Protein AF-A0ABD4AIF6-F1 (afdb_monomer_lite)

Secondary structure (DSSP, 8-state):
-HHHHSPPTT-HHHHHHHHHHSS--TT-HHHHHHHHHHHHHHTTSS--SS--HHHHHHHHHTS-BSTTHHHHHHHTT-TTTHHHHHHHHTT--BTGGGHHHHHHHHHTT-HHHHHHHHHHHTTHHHHTSPPPPS-------PPPS---HHHHS-GGGGGGTTSHHHHHTTTT-S-BTTB--SBTTTB-SHHHHHHHHTT---

pLDDT: mean 96.63, std 5.36, range [55.16, 98.88]

Sequence (202 aa):
MELLTNPPAGEEQTLLDLITHRVPAGVDEAARVKAGFLAAVAKGETACPLISRERATELLGTMLGGYNIQPLIELLSDEAVAAVAANALKKTLLMFDQFHDVKELADKGNVHAKAVLQSWADAEWFTSRPEVPQSLTITVFKVTGETNTDDLSPAPDATTRPDIPMHALAMLKNARPGITPEEDGKRGPVKFIESLKERVTW

InterPro domains:
  IPR015928 Aconitase/3-isopropylmalate dehydratase, swivel [G3DSA:3.20.19.10] (132-201)
  IPR015929 Aconitase B, swivel [PF06434] (138-198)
  IPR015933 Aconitase B, HEAT-like domain [PF11791] (2-126)
  IPR036288 Aconitase B, HEAT-like domain superfamily [G3DSA:1.25.40.310] (1-131)
  IPR036288 Aconitase B, HEAT-like domain superfamily [SSF74778] (2-130)

Foldseek 3Di:
DVCQQPPDPPCLVVVVCCLQPVAAAAPDPSNLVSLVVLLCQLVVVDDGPNAHNQRSLLSLLVRLDHSSLVSLLVCCPPPVHVQSSLVSLLQRDHCPPVLVSLVVVVVVPRPSSVSSVVSVVVVVNPVVDDDDDPDDDAQDPDDPDDDDVCLQQNPVLPVCVVVPVLRRQSRNLADDVPFDAPHRNGGGPVVVVVVSVVVDDD

Organism: NCBI:txid1334628

Radius of gyration: 22.71 Å; chains: 1; bounding box: 48×48×56 Å

Structure (mmCIF, N/CA/C/O backbone):
data_AF-A0ABD4AIF6-F1
#
_entry.id   AF-A0ABD4AIF6-F1
#
loop_
_atom_site.group_PDB
_atom_site.id
_atom_site.type_symbol
_atom_site.label_atom_id
_atom_site.label_alt_id
_atom_site.label_comp_id
_atom_site.label_asym_id
_atom_site.label_entity_id
_atom_site.label_seq_id
_atom_site.pdbx_PDB_ins_code
_atom_site.Cartn_x
_atom_site.Cartn_y
_atom_site.Cartn_z
_atom_site.occupancy
_atom_site.B_iso_or_equiv
_atom_site.auth_seq_id
_atom_site.auth_comp_id
_atom_site.auth_asym_id
_atom_site.auth_atom_id
_atom_site.pdbx_PDB_model_num
ATOM 1 N N . MET A 1 1 ? 2.581 17.339 6.054 1.00 92.69 1 MET A N 1
ATOM 2 C CA . MET A 1 1 ? 1.302 17.382 6.798 1.00 92.69 1 MET A CA 1
ATOM 3 C C . MET A 1 1 ? 0.689 18.769 6.780 1.00 92.69 1 MET A C 1
ATOM 5 O O . MET A 1 1 ? -0.482 18.864 6.462 1.00 92.69 1 MET A O 1
ATOM 9 N N . GLU A 1 2 ? 1.467 19.832 6.996 1.00 94.25 2 GLU A N 1
ATOM 10 C CA . GLU A 1 2 ? 0.982 21.225 6.924 1.00 94.25 2 GLU A CA 1
ATOM 11 C C . GLU A 1 2 ? 0.202 21.552 5.636 1.00 94.25 2 GLU A C 1
ATOM 13 O O . GLU A 1 2 ? -0.883 22.124 5.699 1.00 94.25 2 GLU A O 1
ATOM 18 N N . LEU A 1 3 ? 0.686 21.096 4.474 1.00 96.88 3 LEU A N 1
ATOM 19 C CA . LEU A 1 3 ? -0.021 21.268 3.197 1.00 96.88 3 LEU A CA 1
ATOM 20 C C . LEU A 1 3 ? -1.366 20.523 3.136 1.00 96.88 3 LEU A C 1
ATOM 22 O O . LEU A 1 3 ? -2.270 20.968 2.451 1.00 96.88 3 LEU A O 1
ATOM 26 N N . LEU A 1 4 ? -1.539 19.414 3.862 1.00 95.50 4 LEU A N 1
ATOM 27 C CA . LEU A 1 4 ? -2.833 18.719 3.935 1.00 95.50 4 LEU A CA 1
ATOM 28 C C . LEU A 1 4 ? -3.820 19.449 4.854 1.00 95.50 4 LEU A C 1
ATOM 30 O O . LEU A 1 4 ? -5.027 19.313 4.680 1.00 95.50 4 LEU A O 1
ATOM 34 N N . THR A 1 5 ? -3.325 20.205 5.837 1.00 93.38 5 THR A N 1
ATOM 35 C CA . THR A 1 5 ? -4.158 21.009 6.746 1.00 93.38 5 THR A CA 1
ATOM 36 C C . THR A 1 5 ? -4.496 22.388 6.183 1.00 93.38 5 THR A C 1
ATOM 38 O O . THR A 1 5 ? -5.529 22.944 6.537 1.00 93.38 5 THR A O 1
ATOM 41 N N . ASN A 1 6 ? -3.657 22.923 5.294 1.00 95.50 6 ASN A N 1
ATOM 42 C CA . ASN A 1 6 ? -3.867 24.194 4.607 1.00 95.50 6 ASN A CA 1
ATOM 43 C C . ASN A 1 6 ? -3.447 24.069 3.128 1.00 95.50 6 ASN A C 1
ATOM 45 O O . ASN A 1 6 ? -2.342 24.491 2.768 1.00 95.50 6 ASN A O 1
ATOM 49 N N . PRO A 1 7 ? -4.272 23.420 2.289 1.00 95.62 7 PRO A N 1
ATOM 50 C CA . PRO A 1 7 ? -3.896 23.107 0.918 1.00 95.62 7 PRO A CA 1
ATOM 51 C C . PRO A 1 7 ? -3.845 24.360 0.038 1.00 95.62 7 PRO A C 1
ATOM 53 O O . PRO A 1 7 ? -4.781 25.164 0.059 1.00 95.62 7 PRO A O 1
ATOM 56 N N . PRO A 1 8 ? -2.779 24.536 -0.764 1.00 97.12 8 PRO A N 1
ATOM 57 C CA . PRO A 1 8 ? -2.786 25.503 -1.851 1.00 97.12 8 PRO A CA 1
ATOM 58 C C . PRO A 1 8 ? -3.905 25.177 -2.846 1.00 97.12 8 PRO A C 1
ATOM 60 O O . PRO A 1 8 ? -4.147 24.009 -3.150 1.00 97.12 8 PRO A O 1
ATOM 63 N N . ALA A 1 9 ? -4.563 26.211 -3.371 1.00 97.00 9 ALA A N 1
ATOM 64 C CA . ALA A 1 9 ? -5.657 26.036 -4.320 1.00 97.00 9 ALA A CA 1
ATOM 65 C C . ALA A 1 9 ? -5.179 25.314 -5.591 1.00 97.00 9 ALA A C 1
ATOM 67 O O . ALA A 1 9 ? -4.211 25.744 -6.220 1.00 97.00 9 ALA A O 1
ATOM 68 N N . GLY A 1 10 ? -5.884 24.252 -5.979 1.00 97.44 10 GLY A N 1
ATOM 69 C CA . GLY A 1 10 ? -5.582 23.449 -7.167 1.00 97.44 10 GLY A CA 1
ATOM 70 C C . GLY A 1 10 ? -4.592 22.304 -6.935 1.00 97.44 10 GLY A C 1
ATOM 71 O O . GLY A 1 10 ? -4.379 21.510 -7.850 1.00 97.44 10 GLY A O 1
ATOM 72 N N . GLU A 1 11 ? -4.009 22.182 -5.738 1.00 97.88 11 GLU A N 1
ATOM 73 C CA . GLU A 1 11 ? -3.063 21.110 -5.388 1.00 97.88 11 GLU A CA 1
ATOM 74 C C . GLU A 1 11 ? -3.706 19.972 -4.582 1.00 97.88 11 GLU A C 1
ATOM 76 O O . GLU A 1 11 ? -3.039 19.006 -4.211 1.00 97.88 11 GLU A O 1
ATOM 81 N N . GLU A 1 12 ? -5.007 20.047 -4.297 1.00 97.88 12 GLU A N 1
ATOM 82 C CA . GLU A 1 12 ? -5.703 19.128 -3.394 1.00 97.88 12 GLU A CA 1
ATOM 83 C C . GLU A 1 12 ? -5.559 17.671 -3.850 1.00 97.88 12 GLU A C 1
ATOM 85 O O . GLU A 1 12 ? -5.213 16.788 -3.060 1.00 97.88 12 GLU A O 1
ATOM 90 N N . GLN A 1 13 ? -5.761 17.422 -5.146 1.00 97.81 13 GLN A N 1
ATOM 91 C CA . GLN A 1 13 ? -5.665 16.081 -5.715 1.00 97.81 13 GLN A CA 1
ATOM 92 C C . GLN A 1 13 ? -4.222 15.563 -5.736 1.00 97.81 13 GLN A C 1
ATOM 94 O O . GLN A 1 13 ? -3.994 14.386 -5.453 1.00 97.81 13 GLN A O 1
ATOM 99 N N . THR A 1 14 ? -3.249 16.433 -6.024 1.00 98.19 14 THR A N 1
ATOM 100 C CA . THR A 1 14 ? -1.820 16.098 -5.973 1.00 98.19 14 THR A CA 1
ATOM 101 C C . THR A 1 14 ? -1.434 15.657 -4.565 1.00 98.19 14 THR A C 1
ATOM 103 O O . THR A 1 14 ? -0.824 14.606 -4.378 1.00 98.19 14 THR A O 1
ATOM 106 N N . LEU A 1 15 ? -1.833 16.421 -3.546 1.00 98.25 15 LEU A N 1
ATOM 107 C CA . LEU A 1 15 ? -1.534 16.112 -2.149 1.00 98.25 15 LEU A CA 1
ATOM 108 C C . LEU A 1 15 ? -2.158 14.782 -1.706 1.00 98.25 15 LEU A C 1
ATOM 110 O O . LEU A 1 15 ? -1.509 14.009 -0.993 1.00 98.25 15 LEU A O 1
ATOM 114 N N . LEU A 1 16 ? -3.385 14.494 -2.154 1.00 98.12 16 LEU A N 1
ATOM 115 C CA . LEU A 1 16 ? -4.054 13.215 -1.913 1.00 98.12 16 LEU A CA 1
ATOM 116 C C . LEU A 1 16 ? -3.340 12.041 -2.601 1.00 98.12 16 LEU A C 1
ATOM 118 O O . LEU A 1 16 ? -3.208 10.980 -1.986 1.00 98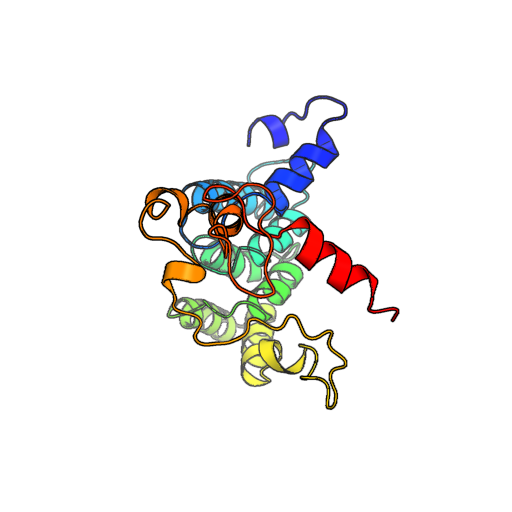.12 16 LEU A O 1
ATOM 122 N N . ASP A 1 17 ? -2.838 12.211 -3.827 1.00 98.12 17 ASP A N 1
ATOM 123 C CA . ASP A 1 17 ? -2.039 11.182 -4.510 1.00 98.12 17 ASP A CA 1
ATOM 124 C C . ASP A 1 17 ? -0.737 10.899 -3.750 1.00 98.12 17 ASP A C 1
ATOM 126 O O . ASP A 1 17 ? -0.431 9.745 -3.439 1.00 98.12 17 ASP A O 1
ATOM 130 N N . LEU A 1 18 ? -0.016 11.953 -3.352 1.00 98.44 18 LEU A N 1
ATOM 131 C CA . LEU A 1 18 ? 1.250 11.837 -2.629 1.00 98.44 18 LEU A CA 1
ATOM 132 C C . LEU A 1 18 ? 1.087 11.065 -1.313 1.00 98.44 18 LEU A C 1
ATOM 134 O O . LEU A 1 18 ? 1.800 10.087 -1.074 1.00 98.44 18 LEU A O 1
ATOM 138 N N . ILE A 1 19 ? 0.130 11.462 -0.466 1.00 98.06 19 ILE A N 1
ATOM 139 C CA . ILE A 1 19 ? -0.088 10.793 0.825 1.00 98.06 19 ILE A CA 1
ATOM 140 C C . ILE A 1 19 ? -0.586 9.357 0.640 1.00 98.06 19 ILE A C 1
ATOM 142 O O . ILE A 1 19 ? -0.251 8.489 1.448 1.00 98.06 19 ILE A O 1
ATOM 146 N N . THR A 1 20 ? -1.352 9.076 -0.418 1.00 98.00 20 THR A N 1
ATOM 147 C CA . THR A 1 20 ? -1.920 7.744 -0.662 1.00 98.00 20 THR A CA 1
ATOM 148 C C . THR A 1 20 ? -0.877 6.785 -1.238 1.00 98.00 20 THR A C 1
ATOM 150 O O . THR A 1 20 ? -0.747 5.669 -0.735 1.00 98.00 20 THR A O 1
ATOM 153 N N . HIS A 1 21 ? -0.101 7.219 -2.237 1.00 97.81 21 HIS A N 1
ATOM 154 C CA . HIS A 1 21 ? 0.669 6.334 -3.120 1.00 97.81 21 HIS A CA 1
ATOM 155 C C . HIS A 1 21 ? 2.190 6.546 -3.106 1.00 97.81 21 HIS A C 1
ATOM 157 O O . HIS A 1 21 ? 2.910 5.742 -3.701 1.00 97.81 21 HIS A O 1
ATOM 163 N N . ARG A 1 22 ? 2.702 7.610 -2.471 1.00 97.44 22 ARG A N 1
ATOM 164 C CA . ARG A 1 22 ? 4.134 7.980 -2.517 1.00 97.44 22 ARG A CA 1
ATOM 165 C C . ARG A 1 22 ? 4.844 7.938 -1.168 1.00 97.44 22 ARG A C 1
ATOM 167 O O . ARG A 1 22 ? 5.954 8.443 -1.048 1.00 97.44 22 ARG A O 1
ATOM 174 N N . VAL A 1 23 ? 4.234 7.311 -0.166 1.00 97.56 23 VAL A N 1
ATOM 175 C CA . VAL A 1 23 ? 4.863 7.069 1.139 1.00 97.56 23 VAL A CA 1
ATOM 176 C C . VAL A 1 23 ? 5.112 5.569 1.293 1.00 97.56 23 VAL A C 1
ATOM 178 O O . VAL A 1 23 ? 4.163 4.802 1.095 1.00 97.56 23 VAL A O 1
ATOM 181 N N . PRO A 1 24 ? 6.337 5.138 1.650 1.00 95.88 24 PRO A N 1
ATOM 182 C CA . PRO A 1 24 ? 6.608 3.747 1.984 1.00 95.88 24 PRO A CA 1
ATOM 183 C C . PRO A 1 24 ? 5.659 3.221 3.069 1.00 95.88 24 PRO A C 1
ATOM 185 O O . PRO A 1 24 ? 5.134 3.966 3.897 1.00 95.88 24 PRO A O 1
ATOM 188 N N . ALA A 1 25 ? 5.425 1.916 3.054 1.00 92.50 25 ALA A N 1
ATOM 189 C CA . ALA A 1 25 ? 4.655 1.218 4.076 1.00 92.50 25 ALA A CA 1
ATOM 190 C C . ALA A 1 25 ? 5.574 0.699 5.198 1.00 92.50 25 ALA A C 1
ATOM 192 O O . ALA A 1 25 ? 6.799 0.796 5.106 1.00 92.50 25 ALA A O 1
ATOM 193 N N . GLY A 1 26 ? 5.001 0.095 6.241 1.00 94.25 26 GLY A N 1
ATOM 194 C CA . GLY A 1 26 ? 5.798 -0.542 7.287 1.00 94.25 26 GLY A CA 1
ATOM 195 C C . GLY A 1 26 ? 6.333 0.436 8.335 1.00 94.25 26 GLY A C 1
ATOM 196 O O . GLY A 1 26 ? 5.631 1.330 8.811 1.00 94.25 26 GLY A O 1
ATOM 197 N N . VAL A 1 27 ? 7.599 0.235 8.707 1.00 95.94 27 VAL A N 1
ATOM 198 C CA . VAL A 1 27 ? 8.283 0.954 9.798 1.00 95.94 27 VAL A CA 1
ATOM 199 C C . VAL A 1 27 ? 9.269 2.024 9.316 1.00 95.94 27 VAL A C 1
ATOM 201 O O . VAL A 1 27 ? 10.113 2.478 10.086 1.00 95.94 27 VAL A O 1
ATOM 204 N N . ASP A 1 28 ? 9.144 2.447 8.058 1.00 97.12 28 ASP A N 1
ATOM 205 C CA . ASP A 1 28 ? 9.886 3.578 7.501 1.00 97.12 28 ASP A CA 1
ATOM 206 C C . ASP A 1 28 ? 9.600 4.890 8.264 1.00 97.12 28 ASP A C 1
ATOM 208 O O . ASP A 1 28 ? 8.522 5.087 8.838 1.00 97.12 28 ASP A O 1
ATOM 212 N N . GLU A 1 29 ? 10.555 5.819 8.269 1.00 97.25 29 GLU A N 1
ATOM 213 C CA . GLU A 1 29 ? 10.409 7.092 8.981 1.00 97.25 29 GLU A CA 1
ATOM 214 C C . GLU A 1 29 ? 9.258 7.946 8.430 1.00 97.25 29 GLU A C 1
ATOM 216 O O . GLU A 1 29 ? 8.510 8.546 9.210 1.00 97.25 29 GLU A O 1
ATOM 221 N N . ALA A 1 30 ? 9.054 7.963 7.109 1.00 98.00 30 ALA A N 1
ATOM 222 C CA . ALA A 1 30 ? 7.934 8.669 6.496 1.00 98.00 30 ALA A CA 1
ATOM 223 C C . ALA A 1 30 ? 6.603 7.969 6.807 1.00 98.00 30 ALA A C 1
ATOM 225 O O . ALA A 1 30 ? 5.597 8.640 7.064 1.00 98.00 30 ALA A O 1
ATOM 226 N N . ALA A 1 31 ? 6.602 6.631 6.873 1.00 98.12 31 ALA A N 1
ATOM 227 C CA . ALA A 1 31 ? 5.444 5.856 7.313 1.00 98.12 31 ALA A CA 1
ATOM 228 C C . ALA A 1 31 ? 5.049 6.207 8.756 1.00 98.12 31 ALA A C 1
ATOM 230 O O . ALA A 1 31 ? 3.865 6.383 9.034 1.00 98.12 31 ALA A O 1
ATOM 231 N N . ARG A 1 32 ? 6.015 6.401 9.664 1.00 98.25 32 ARG A N 1
ATOM 232 C CA . ARG A 1 32 ? 5.750 6.836 11.048 1.00 98.25 32 ARG A CA 1
ATOM 233 C C . ARG A 1 32 ? 5.000 8.166 11.097 1.00 98.25 32 ARG A C 1
ATOM 235 O O . ARG A 1 32 ? 4.003 8.288 11.807 1.00 98.25 32 ARG A O 1
ATOM 242 N N . VAL A 1 33 ? 5.461 9.155 10.327 1.00 98.38 33 VAL A N 1
ATOM 243 C CA . VAL A 1 33 ? 4.836 10.487 10.263 1.00 98.38 33 VAL A CA 1
ATOM 244 C C . VAL A 1 33 ? 3.437 10.405 9.644 1.00 98.38 33 VAL A C 1
ATOM 246 O O . VAL A 1 33 ? 2.499 11.005 10.169 1.00 98.38 33 VAL A O 1
ATOM 249 N N . LYS A 1 34 ? 3.271 9.626 8.565 1.00 98.50 34 LYS A N 1
ATOM 250 C CA . LYS A 1 34 ? 1.966 9.370 7.937 1.00 98.50 34 LYS A CA 1
ATOM 251 C C . LYS A 1 34 ? 0.991 8.694 8.901 1.00 98.50 34 LYS A C 1
ATOM 253 O O . LYS A 1 34 ? -0.128 9.178 9.041 1.00 98.50 34 LYS A O 1
ATOM 258 N N . ALA A 1 35 ? 1.404 7.626 9.583 1.00 98.56 35 ALA A N 1
ATOM 259 C CA . ALA A 1 35 ? 0.555 6.894 10.519 1.00 98.56 35 ALA A CA 1
ATOM 260 C C . ALA A 1 35 ? 0.097 7.787 11.676 1.00 98.56 35 ALA A C 1
ATOM 262 O O . ALA A 1 35 ? -1.090 7.808 11.983 1.00 98.56 35 ALA A O 1
ATOM 263 N N . GLY A 1 36 ? 1.006 8.572 12.266 1.00 98.38 36 GLY A N 1
ATOM 264 C CA . GLY A 1 36 ? 0.664 9.501 13.344 1.00 98.38 36 GLY A CA 1
ATOM 265 C C . GLY A 1 36 ? -0.358 10.557 12.915 1.00 98.38 36 GLY A C 1
ATOM 266 O O . GLY A 1 36 ? -1.356 10.761 13.600 1.00 98.38 36 GLY A O 1
ATOM 267 N N . PHE A 1 37 ? -0.154 11.182 11.750 1.00 98.56 37 PHE A N 1
ATOM 268 C CA . PHE A 1 37 ? -1.101 12.162 11.212 1.00 98.56 37 PHE A CA 1
ATOM 269 C C . PHE A 1 37 ? -2.472 11.541 10.913 1.00 98.56 37 PHE A C 1
ATOM 271 O O . PHE A 1 37 ? -3.493 12.073 11.342 1.00 98.56 37 PHE A O 1
ATOM 278 N N . LEU A 1 38 ? -2.508 10.401 10.215 1.00 98.75 38 LEU A N 1
ATOM 279 C CA . LEU A 1 38 ? -3.766 9.729 9.884 1.00 98.75 38 LEU A CA 1
ATOM 280 C C . LEU A 1 38 ? -4.492 9.224 11.135 1.00 98.75 38 LEU A C 1
ATOM 282 O O . LEU A 1 38 ? -5.713 9.305 11.183 1.00 98.75 38 LEU A O 1
ATOM 286 N N . ALA A 1 39 ? -3.773 8.759 12.158 1.00 98.69 39 ALA A N 1
ATOM 287 C CA . ALA A 1 39 ? -4.367 8.368 13.433 1.00 98.69 39 ALA A CA 1
ATOM 288 C C . ALA A 1 39 ? -5.036 9.559 14.133 1.00 98.69 39 ALA A C 1
ATOM 290 O O . ALA A 1 39 ? -6.190 9.443 14.540 1.00 98.69 39 ALA A O 1
ATOM 291 N N . ALA A 1 40 ? -4.359 10.709 14.211 1.00 98.62 40 ALA A N 1
ATOM 292 C CA . ALA A 1 40 ? -4.925 11.920 14.807 1.00 98.62 40 ALA A CA 1
ATOM 293 C C . ALA A 1 40 ? -6.182 12.395 14.055 1.00 98.62 40 ALA A C 1
ATOM 295 O O . ALA A 1 40 ? -7.181 12.760 14.676 1.00 98.62 40 ALA A O 1
ATOM 296 N N . VAL A 1 41 ? -6.175 12.328 12.716 1.00 98.62 41 VAL A N 1
ATOM 297 C CA . VAL A 1 41 ? -7.363 12.634 11.903 1.00 98.62 41 VAL A CA 1
ATOM 298 C C . VAL A 1 41 ? -8.472 11.609 12.144 1.00 98.62 41 VAL A C 1
ATOM 300 O O . VAL A 1 41 ? -9.602 11.996 12.422 1.00 98.62 41 VAL A O 1
ATOM 303 N N . ALA A 1 42 ? -8.172 10.310 12.110 1.00 98.69 42 ALA A N 1
ATOM 304 C CA . ALA A 1 42 ? -9.153 9.240 12.297 1.00 98.69 42 ALA A CA 1
ATOM 305 C C . ALA A 1 42 ? -9.827 9.268 13.680 1.00 98.69 42 ALA A C 1
ATOM 307 O O . ALA A 1 42 ? -11.023 8.987 13.775 1.00 98.69 42 ALA A O 1
ATOM 308 N N . LYS A 1 43 ? -9.089 9.662 14.727 1.00 98.50 43 LYS A N 1
ATOM 309 C CA . LYS A 1 43 ? -9.588 9.868 16.100 1.00 98.50 43 LYS A CA 1
ATOM 310 C C . LYS A 1 43 ? -10.324 11.200 16.298 1.00 98.50 43 LYS A C 1
ATOM 312 O O . LYS A 1 43 ? -10.945 11.413 17.334 1.00 98.50 43 LYS A O 1
ATOM 317 N N . GLY A 1 44 ? -10.278 12.100 15.313 1.00 97.50 44 GLY A N 1
ATOM 318 C CA . GLY A 1 44 ? -10.874 13.435 15.401 1.00 97.50 44 GLY A CA 1
ATOM 319 C C . GLY A 1 44 ? -10.091 14.421 16.277 1.00 97.50 44 GLY A C 1
ATOM 320 O O . GLY A 1 44 ? -10.616 15.475 16.619 1.00 97.50 44 GLY A O 1
ATOM 321 N N . GLU A 1 45 ? -8.843 14.104 16.622 1.00 97.75 45 GLU A N 1
ATOM 322 C CA . GLU A 1 45 ? -7.934 14.975 17.382 1.00 97.75 45 GLU A CA 1
ATOM 323 C C . GLU A 1 45 ? -7.386 16.119 16.514 1.00 97.75 45 GLU A C 1
ATOM 325 O O . GLU A 1 45 ? -6.957 17.155 17.018 1.00 97.75 45 GLU A O 1
ATOM 330 N N . THR A 1 46 ? -7.372 15.939 15.192 1.00 95.88 46 THR A N 1
ATOM 331 C CA . THR A 1 46 ? -6.931 16.944 14.220 1.00 95.88 46 THR A CA 1
ATOM 332 C C . THR A 1 46 ? -7.871 16.958 13.022 1.00 95.88 46 THR A C 1
ATOM 334 O O . THR A 1 46 ? -8.162 15.918 12.439 1.00 95.88 46 THR A O 1
ATOM 337 N N . ALA A 1 47 ? -8.332 18.142 12.624 1.00 95.50 47 ALA A N 1
ATOM 338 C CA . ALA A 1 47 ? -9.136 18.300 11.419 1.00 95.50 47 ALA A CA 1
ATOM 339 C C . ALA A 1 47 ? -8.240 18.395 10.173 1.00 95.50 47 ALA A C 1
ATOM 341 O O . ALA A 1 47 ? -7.209 19.068 10.187 1.00 95.50 47 ALA A O 1
ATOM 342 N N . CYS A 1 48 ? -8.656 17.760 9.078 1.00 97.06 48 CYS A N 1
ATOM 343 C CA . CYS A 1 48 ? -8.033 17.906 7.766 1.00 97.06 48 CYS A CA 1
ATOM 344 C C . CYS A 1 48 ? -9.126 18.230 6.736 1.00 97.06 48 CYS A C 1
ATOM 346 O O . CYS A 1 48 ? -10.078 17.459 6.620 1.00 97.06 48 CYS A O 1
ATOM 348 N N . PRO A 1 49 ? -9.017 19.334 5.972 1.00 97.31 49 PRO A N 1
ATOM 349 C CA . PRO A 1 49 ? -10.026 19.700 4.978 1.00 97.31 49 PRO A CA 1
ATOM 350 C C . PRO A 1 49 ? -10.125 18.700 3.815 1.00 97.31 49 PRO A C 1
ATOM 352 O O . PRO A 1 49 ? -11.149 18.661 3.142 1.00 97.31 49 PRO A O 1
ATOM 355 N N . LEU A 1 50 ? -9.081 17.897 3.574 1.00 97.69 50 LEU A N 1
ATOM 356 C CA . LEU A 1 50 ? -9.012 16.961 2.445 1.00 97.69 50 LEU A CA 1
ATOM 357 C C . LEU A 1 50 ? -9.290 15.499 2.819 1.00 97.69 50 LEU A C 1
ATOM 359 O O . LEU A 1 50 ? -9.546 14.683 1.936 1.00 97.69 50 LEU A O 1
ATOM 363 N N . ILE A 1 51 ? -9.193 15.138 4.101 1.00 98.31 51 ILE A N 1
ATOM 364 C CA . ILE A 1 51 ? -9.245 13.744 4.556 1.00 98.31 51 ILE A CA 1
ATOM 365 C C . ILE A 1 51 ? -10.221 13.648 5.728 1.00 98.31 51 ILE A C 1
ATOM 367 O O . ILE A 1 51 ? -9.962 14.186 6.803 1.00 98.31 51 ILE A O 1
ATOM 371 N N . SER A 1 52 ? -11.331 12.936 5.521 1.00 98.50 52 SER A N 1
ATOM 372 C CA . SER A 1 52 ? -12.285 12.625 6.588 1.00 98.50 52 SER A CA 1
ATOM 373 C C . SER A 1 52 ? -11.725 11.584 7.564 1.00 98.50 52 SER A C 1
ATOM 375 O O . SER A 1 52 ? -10.718 10.924 7.290 1.00 98.50 52 SER A O 1
ATOM 377 N N . ARG A 1 53 ? -12.408 11.385 8.696 1.00 98.62 53 ARG A N 1
ATOM 378 C CA . ARG A 1 53 ? -12.035 10.363 9.685 1.00 98.62 53 ARG A CA 1
ATOM 379 C C . ARG A 1 53 ? -12.060 8.955 9.083 1.00 98.62 53 ARG A C 1
ATOM 381 O O . ARG A 1 53 ? -11.140 8.163 9.291 1.00 98.62 53 ARG A O 1
ATOM 388 N N . GLU A 1 54 ? -13.084 8.666 8.288 1.00 98.69 54 GLU A N 1
ATOM 389 C CA . GLU A 1 54 ? -13.265 7.404 7.572 1.00 98.69 54 GLU A CA 1
ATOM 390 C C . GLU A 1 54 ? -12.127 7.208 6.573 1.00 98.69 54 GLU A C 1
ATOM 392 O O . GLU A 1 54 ? -11.449 6.182 6.605 1.00 98.69 54 GLU A O 1
ATOM 397 N N . ARG A 1 55 ? -11.834 8.226 5.751 1.00 98.56 55 ARG A N 1
ATOM 398 C CA . ARG A 1 55 ? -10.757 8.141 4.761 1.00 98.56 55 ARG A CA 1
ATOM 399 C C . ARG A 1 55 ? -9.384 7.981 5.412 1.00 98.56 55 ARG A C 1
ATOM 401 O O . ARG A 1 55 ? -8.552 7.235 4.901 1.00 98.56 55 ARG A O 1
ATOM 408 N N . ALA A 1 56 ? -9.134 8.637 6.543 1.00 98.75 56 ALA A N 1
ATOM 409 C CA . ALA A 1 56 ? -7.899 8.446 7.297 1.00 98.75 56 ALA A CA 1
ATOM 410 C C . ALA A 1 56 ? -7.767 7.006 7.818 1.00 98.75 56 ALA A C 1
ATOM 412 O O . ALA A 1 56 ? -6.693 6.409 7.721 1.00 98.75 56 ALA A O 1
ATOM 413 N N . THR A 1 57 ? -8.872 6.426 8.293 1.00 98.88 57 THR A N 1
ATOM 414 C CA . THR A 1 57 ? -8.938 5.028 8.742 1.00 98.88 57 THR A CA 1
ATOM 415 C C . THR A 1 57 ? -8.684 4.052 7.588 1.00 98.88 57 THR A C 1
ATOM 417 O O . THR A 1 57 ? -7.901 3.114 7.735 1.00 98.88 57 THR A O 1
ATOM 420 N N . GLU A 1 58 ? -9.260 4.296 6.407 1.00 98.62 58 GLU A N 1
ATOM 421 C CA . GLU A 1 58 ? -8.971 3.510 5.198 1.00 98.62 58 GLU A CA 1
ATOM 422 C C . GLU A 1 58 ? -7.488 3.568 4.818 1.00 98.62 58 GLU A C 1
ATOM 424 O O . GLU A 1 58 ? -6.882 2.538 4.525 1.00 98.62 58 GLU A O 1
ATOM 429 N N . LEU A 1 59 ? -6.891 4.765 4.844 1.00 98.62 59 LEU A N 1
ATOM 430 C CA . LEU A 1 59 ? -5.485 4.970 4.496 1.00 98.62 59 LEU A CA 1
ATOM 431 C C . LEU A 1 59 ? -4.531 4.311 5.497 1.00 98.62 59 LEU A C 1
ATOM 433 O O . LEU A 1 59 ? -3.498 3.791 5.080 1.00 98.62 59 LEU A O 1
ATOM 437 N N . LEU A 1 60 ? -4.870 4.271 6.792 1.00 98.75 60 LEU A N 1
ATOM 438 C CA . LEU A 1 60 ? -4.138 3.453 7.767 1.00 98.75 60 LEU A CA 1
ATOM 439 C C . LEU A 1 60 ? -4.165 1.972 7.363 1.00 98.75 60 LEU A C 1
ATOM 441 O O . LEU A 1 60 ? -3.148 1.286 7.466 1.00 98.75 60 LEU A O 1
ATOM 445 N N . GLY A 1 61 ? -5.289 1.487 6.833 1.00 98.12 61 GLY A N 1
ATOM 446 C CA . GLY A 1 61 ? -5.438 0.120 6.333 1.00 98.12 61 GLY A CA 1
ATOM 447 C C . GLY A 1 61 ? -4.540 -0.244 5.146 1.00 98.12 61 GLY A C 1
ATOM 448 O O . GLY A 1 61 ? -4.279 -1.423 4.925 1.00 98.12 61 GLY A O 1
ATOM 449 N N . THR A 1 62 ? -4.009 0.731 4.399 1.00 97.88 62 THR A N 1
ATOM 450 C CA . THR A 1 62 ? -3.134 0.464 3.241 1.00 97.88 62 THR A CA 1
ATOM 451 C C . THR A 1 62 ? -1.644 0.460 3.584 1.00 97.88 62 THR A C 1
ATOM 453 O O . THR A 1 62 ? -0.815 0.276 2.697 1.00 97.88 62 THR A O 1
ATOM 456 N N . MET A 1 63 ? -1.269 0.684 4.847 1.00 98.06 63 MET A N 1
ATOM 457 C CA . MET A 1 63 ? 0.136 0.828 5.264 1.00 98.06 63 MET A CA 1
ATOM 458 C C . MET A 1 63 ? 0.842 -0.507 5.557 1.00 98.06 63 MET A C 1
ATOM 460 O O . MET A 1 63 ? 1.954 -0.501 6.080 1.00 98.06 63 MET A O 1
ATOM 464 N N . LEU A 1 64 ? 0.221 -1.632 5.176 1.00 94.38 64 LEU A N 1
ATOM 465 C CA . LEU A 1 64 ? 0.672 -3.031 5.297 1.00 94.38 64 LEU A CA 1
ATOM 466 C C . LEU A 1 64 ? 0.854 -3.564 6.731 1.00 94.38 64 LEU A C 1
ATOM 468 O O . LEU A 1 64 ? 0.462 -4.696 7.002 1.00 94.38 64 LEU A O 1
ATOM 472 N N . GLY A 1 65 ? 1.434 -2.776 7.635 1.00 95.25 65 GLY A N 1
ATOM 473 C CA . GLY A 1 65 ? 1.711 -3.126 9.027 1.00 95.25 65 GLY A CA 1
ATOM 474 C C . GLY A 1 65 ? 2.711 -2.167 9.676 1.00 95.25 65 GLY A C 1
ATOM 475 O O . GLY A 1 65 ? 3.251 -1.286 9.013 1.00 95.25 65 GLY A O 1
ATOM 476 N N . GLY A 1 66 ? 2.979 -2.337 10.973 1.00 97.25 66 GLY A N 1
ATOM 477 C CA . GLY A 1 66 ? 3.845 -1.436 11.742 1.00 97.25 66 GLY A CA 1
ATOM 478 C C . GLY A 1 66 ? 3.059 -0.322 12.438 1.00 97.25 66 GLY A C 1
ATOM 479 O O . GLY A 1 66 ? 2.150 -0.596 13.219 1.00 97.25 66 GLY A O 1
ATOM 480 N N . TYR A 1 67 ? 3.406 0.944 12.181 1.00 98.19 67 TYR A N 1
ATOM 481 C CA . TYR A 1 67 ? 2.875 2.091 12.939 1.00 98.19 67 TYR A CA 1
ATOM 482 C C . TYR A 1 67 ? 1.357 2.311 12.804 1.00 98.19 67 TYR A C 1
ATOM 484 O O . TYR A 1 67 ? 0.771 3.039 13.600 1.00 98.19 67 TYR A O 1
ATOM 492 N N . ASN A 1 68 ? 0.711 1.702 11.809 1.00 98.19 68 ASN A N 1
ATOM 493 C CA . ASN A 1 68 ? -0.730 1.800 11.570 1.00 98.19 68 ASN A CA 1
ATOM 494 C C . ASN A 1 68 ? -1.572 0.816 12.403 1.00 98.19 68 ASN A C 1
ATOM 496 O O . ASN A 1 68 ? -2.776 1.028 12.525 1.00 98.19 68 ASN A O 1
ATOM 500 N N . ILE A 1 69 ? -0.971 -0.244 12.961 1.00 98.44 69 ILE A N 1
ATOM 501 C CA . ILE A 1 69 ? -1.710 -1.342 13.608 1.00 98.44 69 ILE A CA 1
ATOM 502 C C . ILE A 1 69 ? -2.416 -0.872 14.875 1.00 98.44 69 ILE A C 1
ATOM 504 O O . ILE A 1 69 ? -3.635 -0.982 14.972 1.00 98.44 69 ILE A O 1
ATOM 508 N N . GLN A 1 70 ? -1.665 -0.304 15.818 1.00 98.38 70 GLN A N 1
ATOM 509 C CA . GLN A 1 70 ? -2.221 0.123 17.100 1.00 98.38 70 GLN A CA 1
ATOM 510 C C . GLN A 1 70 ? -3.352 1.159 16.935 1.00 98.38 70 GLN A C 1
ATOM 512 O O . GLN A 1 70 ? -4.421 0.947 17.509 1.00 98.38 70 GLN A O 1
ATOM 517 N N . PRO A 1 71 ? -3.210 2.204 16.088 1.00 98.50 71 PRO A N 1
ATOM 518 C CA . PRO A 1 71 ? -4.328 3.084 15.765 1.00 98.50 71 PRO A CA 1
ATOM 519 C C . PRO A 1 71 ? -5.565 2.343 15.249 1.00 98.50 71 PRO A C 1
ATOM 521 O O . PRO A 1 71 ? -6.663 2.606 15.720 1.00 98.50 71 PRO A O 1
ATOM 524 N N . LEU A 1 72 ? -5.419 1.396 14.316 1.00 98.81 72 LEU A N 1
ATOM 525 C CA . LEU A 1 72 ? -6.562 0.643 13.787 1.00 98.81 72 LEU A CA 1
ATOM 526 C C . LEU A 1 72 ? -7.273 -0.187 14.866 1.00 98.81 72 LEU A C 1
ATOM 528 O O . LEU A 1 72 ? -8.498 -0.268 14.851 1.00 98.81 72 LEU A O 1
ATOM 532 N N . ILE A 1 73 ? -6.530 -0.780 15.804 1.00 98.75 73 ILE A N 1
ATOM 533 C CA . ILE A 1 73 ? -7.108 -1.553 16.914 1.00 98.75 73 ILE A CA 1
ATOM 534 C C . ILE A 1 73 ? -7.896 -0.639 17.852 1.00 98.75 73 ILE A C 1
ATOM 536 O O . ILE A 1 73 ? -9.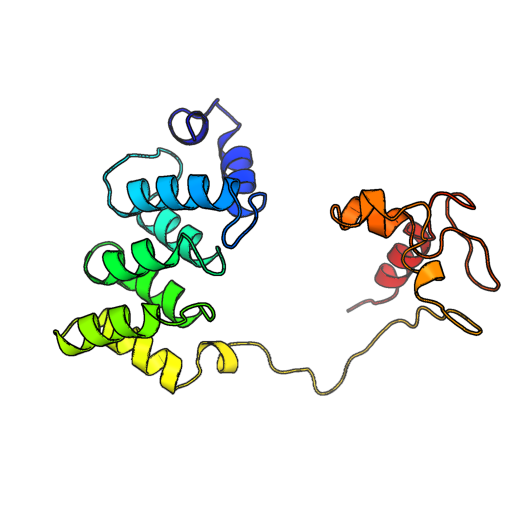021 -0.964 18.225 1.00 98.75 73 ILE A O 1
ATOM 540 N N . GLU A 1 74 ? -7.349 0.527 18.195 1.00 98.50 74 GLU A N 1
ATOM 541 C CA . GLU A 1 74 ? -8.032 1.517 19.037 1.00 98.50 74 GLU A CA 1
ATOM 542 C C . GLU A 1 74 ? -9.344 1.995 18.399 1.00 98.50 74 GLU A C 1
ATOM 544 O O . GLU A 1 74 ? -10.374 2.091 19.072 1.00 98.50 74 GLU A O 1
ATOM 549 N N . LEU A 1 75 ? -9.334 2.212 17.081 1.00 98.81 75 LEU A N 1
ATOM 550 C CA . LEU A 1 75 ? -10.503 2.654 16.321 1.00 98.81 75 LEU A CA 1
ATOM 551 C C . LEU A 1 75 ? -11.632 1.613 16.260 1.00 98.81 75 LEU A C 1
ATOM 553 O O . LEU A 1 75 ? -12.758 1.985 15.947 1.00 98.81 75 LEU A O 1
ATOM 557 N N . LEU A 1 76 ? -11.403 0.341 16.621 1.00 98.81 76 LEU A N 1
ATOM 558 C CA . LEU A 1 76 ? -12.475 -0.666 16.726 1.00 98.81 76 LEU A CA 1
ATOM 559 C C . LEU A 1 76 ? -13.533 -0.324 17.786 1.00 98.81 76 LEU A C 1
ATOM 561 O O . LEU A 1 76 ? -14.601 -0.937 17.792 1.00 98.81 76 LEU A O 1
ATOM 565 N N . SER A 1 77 ? -13.241 0.607 18.698 1.00 98.19 77 SER A N 1
ATOM 566 C CA . SER A 1 77 ? -14.180 1.068 19.732 1.00 98.19 77 SER A CA 1
ATOM 567 C C . SER A 1 77 ? -14.786 2.446 19.439 1.00 98.19 77 SER A C 1
ATOM 569 O O . SER A 1 77 ? -15.532 2.959 20.267 1.00 98.19 77 SER A O 1
ATOM 571 N N . ASP A 1 78 ? -14.483 3.045 18.285 1.00 98.38 78 ASP A N 1
ATOM 572 C CA . ASP A 1 78 ? -15.045 4.329 17.860 1.00 98.38 78 ASP A CA 1
ATOM 573 C C . ASP A 1 78 ? -16.208 4.101 16.885 1.00 98.38 78 ASP A C 1
ATOM 575 O O . ASP A 1 78 ? -15.994 3.685 15.749 1.00 98.38 78 ASP A O 1
ATOM 579 N N . GLU A 1 79 ? -17.445 4.372 17.308 1.00 97.44 79 GLU A N 1
ATOM 580 C CA . GLU A 1 79 ? -18.655 4.069 16.524 1.00 97.44 79 GLU A CA 1
ATOM 581 C C . GLU A 1 79 ? -18.646 4.659 15.105 1.00 97.44 79 GLU A C 1
ATOM 583 O O . GLU A 1 79 ? -19.206 4.049 14.192 1.00 97.44 79 GLU A O 1
ATOM 588 N N . ALA A 1 80 ? -17.992 5.806 14.889 1.00 97.56 80 ALA A N 1
ATOM 589 C CA . ALA A 1 80 ? -17.974 6.461 13.584 1.00 97.56 80 ALA A CA 1
ATOM 590 C C . ALA A 1 80 ? -17.106 5.711 12.561 1.00 97.56 80 ALA A C 1
ATOM 592 O O . ALA A 1 80 ? -17.395 5.738 11.365 1.00 97.56 80 ALA A O 1
ATOM 593 N N . VAL A 1 81 ? -16.043 5.034 13.011 1.00 98.69 81 VAL A N 1
ATOM 594 C CA . VAL A 1 81 ? -15.024 4.445 12.120 1.00 98.69 81 VAL A CA 1
ATOM 595 C C . VAL A 1 81 ? -14.687 2.982 12.417 1.00 98.69 81 VAL A C 1
ATOM 597 O O . VAL A 1 81 ? -13.935 2.370 11.657 1.00 98.69 81 VAL A O 1
ATOM 600 N N . ALA A 1 82 ? -15.278 2.365 13.441 1.00 98.69 82 ALA A N 1
ATOM 601 C CA . ALA A 1 82 ? -14.979 0.992 13.851 1.00 98.69 82 ALA A CA 1
ATOM 602 C C . ALA A 1 82 ? -15.225 -0.038 12.744 1.00 98.69 82 ALA A C 1
ATOM 604 O O . ALA A 1 82 ? -14.436 -0.967 12.571 1.00 98.69 82 ALA A O 1
ATOM 605 N N . ALA A 1 83 ? -16.275 0.143 11.937 1.00 98.75 83 ALA A N 1
ATOM 606 C CA . ALA A 1 83 ? -16.529 -0.717 10.782 1.00 98.75 83 ALA A CA 1
ATOM 607 C C . ALA A 1 83 ? -15.422 -0.602 9.716 1.00 98.75 83 ALA A C 1
ATOM 609 O O . ALA A 1 83 ? -15.008 -1.609 9.138 1.00 98.75 83 ALA A O 1
ATOM 610 N N . VAL A 1 84 ? -14.908 0.610 9.482 1.00 98.81 84 VAL A N 1
ATOM 611 C CA . VAL A 1 84 ? -13.811 0.868 8.537 1.00 98.81 84 VAL A CA 1
ATOM 612 C C . VAL A 1 84 ? -12.510 0.258 9.060 1.00 98.81 84 VAL A C 1
ATOM 614 O O . VAL A 1 84 ? -11.826 -0.456 8.325 1.00 98.81 84 VAL A O 1
ATOM 617 N N . ALA A 1 85 ? -12.210 0.458 10.345 1.00 98.88 85 ALA A N 1
ATOM 618 C CA . ALA A 1 85 ? -11.039 -0.113 11.004 1.00 98.88 85 ALA A CA 1
ATOM 619 C C . ALA A 1 85 ? -11.065 -1.649 10.989 1.00 98.88 85 ALA A C 1
ATOM 621 O O . ALA A 1 85 ? -10.064 -2.286 10.657 1.00 98.88 85 ALA A O 1
ATOM 622 N N . ALA A 1 86 ? -12.227 -2.254 11.253 1.00 98.81 86 ALA A N 1
ATOM 623 C CA . ALA A 1 86 ? -12.409 -3.696 11.151 1.00 98.81 86 ALA A CA 1
ATOM 624 C C . ALA A 1 86 ? -12.139 -4.199 9.729 1.00 98.81 86 ALA A C 1
ATOM 626 O O . ALA A 1 86 ? -11.366 -5.135 9.549 1.00 98.81 86 ALA A O 1
ATOM 627 N N . ASN A 1 87 ? -12.715 -3.559 8.707 1.00 98.62 87 ASN A N 1
ATOM 628 C CA . ASN A 1 87 ? -12.494 -3.942 7.310 1.00 98.62 87 ASN A CA 1
ATOM 629 C C . ASN A 1 87 ? -11.021 -3.847 6.888 1.00 98.62 87 ASN A C 1
ATOM 631 O O . ASN A 1 87 ? -10.567 -4.669 6.090 1.00 98.62 87 ASN A O 1
ATOM 635 N N . ALA A 1 88 ? -10.279 -2.879 7.431 1.00 98.44 88 ALA A N 1
ATOM 636 C CA . ALA A 1 88 ? -8.836 -2.795 7.253 1.00 98.44 88 ALA A CA 1
ATOM 637 C C . ALA A 1 88 ? -8.118 -3.977 7.928 1.00 98.44 88 ALA A C 1
ATOM 639 O O . ALA A 1 88 ? -7.422 -4.734 7.254 1.00 98.44 88 ALA A O 1
ATOM 640 N N . LEU A 1 89 ? -8.339 -4.190 9.231 1.00 98.75 89 LEU A N 1
ATOM 641 C CA . LEU A 1 89 ? -7.666 -5.238 10.012 1.00 98.75 89 LEU A CA 1
ATOM 642 C C . LEU A 1 89 ? -7.928 -6.654 9.486 1.00 98.75 89 LEU A C 1
ATOM 644 O O . LEU A 1 89 ? -7.014 -7.474 9.474 1.00 98.75 89 LEU A O 1
ATOM 648 N N . LYS A 1 90 ? -9.126 -6.932 8.961 1.00 98.56 90 LYS A N 1
ATOM 649 C CA . LYS A 1 90 ? -9.459 -8.211 8.307 1.00 98.56 90 LYS A CA 1
ATOM 650 C C . LYS A 1 90 ? -8.491 -8.600 7.184 1.00 98.56 90 LYS A C 1
ATOM 652 O O . LYS A 1 90 ? -8.279 -9.783 6.941 1.00 98.56 90 LYS A O 1
ATOM 657 N N . LYS A 1 91 ? -7.895 -7.614 6.505 1.00 97.06 91 LYS A N 1
ATOM 658 C CA . LYS A 1 91 ? -6.956 -7.808 5.386 1.00 97.06 91 LYS A CA 1
ATOM 659 C C . LYS A 1 91 ? -5.489 -7.626 5.787 1.00 97.06 91 LYS A C 1
ATOM 661 O O . LYS A 1 91 ? -4.602 -7.831 4.959 1.00 97.06 91 LYS A O 1
ATOM 666 N N . THR A 1 92 ? -5.225 -7.241 7.032 1.00 97.69 92 THR A N 1
ATOM 667 C CA . THR A 1 92 ? -3.877 -6.994 7.540 1.00 97.69 92 THR A CA 1
ATOM 668 C C . THR A 1 92 ? -3.238 -8.295 8.007 1.00 97.69 92 THR A C 1
ATOM 670 O O . THR A 1 92 ? -3.725 -8.937 8.930 1.00 97.69 92 THR A O 1
ATOM 673 N N . LEU A 1 93 ? -2.120 -8.675 7.383 1.00 97.19 93 LEU A N 1
ATOM 674 C CA . LEU A 1 93 ? -1.405 -9.918 7.707 1.00 97.19 93 LEU A CA 1
ATOM 675 C C . LEU A 1 93 ? -0.335 -9.727 8.784 1.00 97.19 93 LEU A C 1
ATOM 677 O O . LEU A 1 93 ? -0.061 -10.632 9.566 1.00 97.19 93 LEU A O 1
ATOM 681 N N . LEU A 1 94 ? 0.279 -8.544 8.829 1.00 97.50 94 LEU A N 1
ATOM 682 C CA . LEU A 1 94 ? 1.412 -8.230 9.701 1.00 97.50 94 LEU A CA 1
ATOM 683 C C . LEU A 1 94 ? 0.945 -7.852 11.120 1.00 97.50 94 LEU A C 1
ATOM 685 O O . LEU A 1 94 ? 1.332 -6.809 11.642 1.00 97.50 94 LEU A O 1
ATOM 689 N N . MET A 1 95 ? 0.074 -8.681 11.708 1.00 97.56 95 MET A N 1
ATOM 690 C CA . MET A 1 95 ? -0.508 -8.467 13.039 1.00 97.56 95 MET A CA 1
ATOM 691 C C . MET A 1 95 ? 0.398 -8.929 14.178 1.00 97.56 95 MET A C 1
ATOM 693 O O . MET A 1 95 ? 0.313 -8.352 15.251 1.00 97.56 95 MET A O 1
ATOM 697 N N . PHE A 1 96 ? 1.230 -9.955 13.964 1.00 95.31 96 PHE A N 1
ATOM 698 C CA . PHE A 1 96 ? 2.143 -10.515 14.973 1.00 95.31 96 PHE A CA 1
ATOM 699 C C . PHE A 1 96 ? 1.502 -10.603 16.376 1.00 95.31 96 PHE A C 1
ATOM 701 O O . PHE A 1 96 ? 0.406 -11.149 16.508 1.00 95.31 96 PHE A O 1
ATOM 708 N N . ASP A 1 97 ? 2.150 -10.054 17.405 1.00 97.06 97 ASP A N 1
ATOM 709 C CA . ASP A 1 97 ? 1.658 -10.084 18.785 1.00 97.06 97 ASP A CA 1
ATOM 710 C C . ASP A 1 97 ? 0.416 -9.202 18.996 1.00 97.06 97 ASP A C 1
ATOM 712 O O . ASP A 1 97 ? -0.402 -9.511 19.861 1.00 97.06 97 ASP A O 1
ATOM 716 N N . GLN A 1 98 ? 0.196 -8.168 18.168 1.00 97.88 98 GLN A N 1
ATOM 717 C CA . GLN A 1 98 ? -1.007 -7.320 18.228 1.00 97.88 98 GLN A CA 1
ATOM 718 C C . GLN A 1 98 ? -2.296 -8.076 17.858 1.00 97.88 98 GLN A C 1
ATOM 720 O O . GLN A 1 98 ? -3.404 -7.568 18.046 1.00 97.88 98 GLN A O 1
ATOM 725 N N . PHE A 1 99 ? -2.189 -9.320 17.381 1.00 98.44 99 PHE A N 1
ATOM 726 C CA . PHE A 1 99 ? -3.315 -10.254 17.373 1.00 98.44 99 PHE A CA 1
ATOM 727 C C . PHE A 1 99 ? -3.972 -10.365 18.760 1.00 98.44 99 PHE A C 1
ATOM 729 O O . PHE A 1 99 ? -5.201 -10.401 18.864 1.00 98.44 99 PHE A O 1
ATOM 736 N N . HIS A 1 100 ? -3.168 -10.409 19.828 1.00 98.44 100 HIS A N 1
ATOM 737 C CA . HIS A 1 100 ? -3.663 -10.561 21.193 1.00 98.44 100 HIS A CA 1
ATOM 738 C C . HIS A 1 100 ? -4.481 -9.356 21.657 1.00 98.44 100 HIS A C 1
ATOM 740 O O . HIS A 1 100 ? -5.484 -9.557 22.336 1.00 98.44 100 HIS A O 1
ATOM 746 N N . ASP A 1 101 ? -4.143 -8.145 21.215 1.00 98.56 101 ASP A N 1
ATOM 747 C CA . ASP A 1 101 ? -4.894 -6.931 21.551 1.00 98.56 101 ASP A CA 1
ATOM 748 C C . ASP A 1 101 ? -6.301 -6.961 20.932 1.00 98.56 101 ASP A C 1
ATOM 750 O O . ASP A 1 101 ? -7.301 -6.669 21.594 1.00 98.56 101 ASP A O 1
ATOM 754 N N . VAL A 1 102 ? -6.410 -7.405 19.672 1.00 98.69 102 VAL A N 1
ATOM 755 C CA . VAL A 1 102 ? -7.712 -7.630 19.017 1.00 98.69 102 VAL A CA 1
ATOM 756 C C . VAL A 1 102 ? -8.488 -8.730 19.736 1.00 98.69 102 VAL A C 1
ATOM 758 O O . VAL A 1 102 ? -9.694 -8.594 19.959 1.00 98.69 102 VAL A O 1
ATOM 761 N N . LYS A 1 103 ? -7.806 -9.808 20.140 1.00 98.69 103 LYS A N 1
ATOM 762 C CA . LYS A 1 103 ? -8.430 -10.897 20.893 1.00 98.69 103 LYS A CA 1
ATOM 763 C C . LYS A 1 103 ? -8.980 -10.425 22.236 1.00 98.69 103 LYS A C 1
ATOM 765 O O . LYS A 1 103 ? -10.129 -10.719 22.553 1.00 98.69 103 LYS A O 1
ATOM 770 N N . GLU A 1 104 ? -8.198 -9.678 23.002 1.00 98.62 104 GLU A N 1
ATOM 771 C CA . GLU A 1 104 ? -8.616 -9.141 24.293 1.00 98.62 104 GLU A CA 1
ATOM 772 C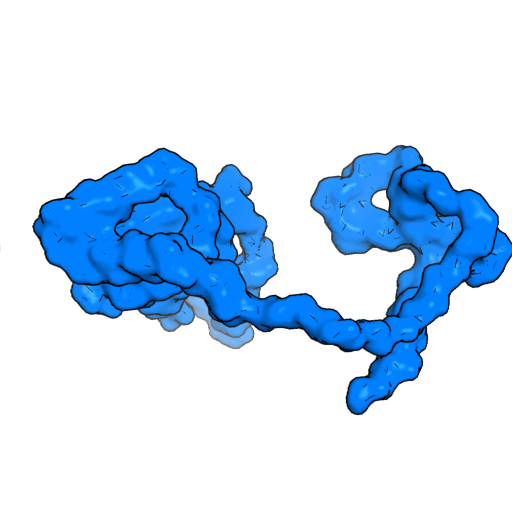 C . GLU A 1 104 ? -9.835 -8.223 24.137 1.00 98.62 104 GLU A C 1
ATOM 774 O O . GLU A 1 104 ? -10.795 -8.310 24.907 1.00 98.62 104 GLU A O 1
ATOM 779 N N . LEU A 1 105 ? -9.846 -7.377 23.103 1.00 98.44 105 LEU A N 1
ATOM 780 C CA . LEU A 1 105 ? -10.977 -6.500 22.819 1.00 98.44 105 LEU A CA 1
ATOM 781 C C . LEU A 1 105 ? -12.243 -7.294 22.441 1.00 98.44 105 LEU A C 1
ATOM 783 O O . LEU A 1 105 ? -13.349 -6.956 22.876 1.00 98.44 105 LEU A O 1
ATOM 787 N N . ALA A 1 106 ? -12.091 -8.381 21.683 1.00 98.69 106 ALA A N 1
ATOM 788 C CA . ALA A 1 106 ? -13.180 -9.297 21.356 1.00 98.69 106 ALA A CA 1
ATOM 789 C C . ALA A 1 106 ? -13.715 -10.036 22.597 1.00 98.69 106 ALA A C 1
ATOM 791 O O . ALA A 1 106 ? -14.934 -10.135 22.766 1.00 98.69 106 ALA A O 1
ATOM 792 N N . ASP A 1 107 ? -12.831 -10.501 23.486 1.00 98.56 107 ASP A N 1
ATOM 793 C CA . ASP A 1 107 ? -13.191 -11.161 24.749 1.00 98.56 107 ASP A CA 1
ATOM 794 C C . ASP A 1 107 ? -13.972 -10.206 25.674 1.00 98.56 107 ASP A C 1
ATOM 796 O O . ASP A 1 107 ? -14.921 -10.623 26.340 1.00 98.56 107 ASP A O 1
ATOM 800 N N . LYS A 1 108 ? -13.655 -8.902 25.638 1.00 98.44 108 LYS A N 1
ATOM 801 C CA . LYS A 1 108 ? -14.408 -7.827 26.317 1.00 98.44 108 LYS A CA 1
ATOM 802 C C . LYS A 1 108 ? -15.753 -7.488 25.661 1.00 98.44 108 LYS A C 1
ATOM 804 O O . LYS A 1 108 ? -16.484 -6.640 26.165 1.00 98.44 108 LYS A O 1
ATOM 809 N N . GLY A 1 109 ? -16.108 -8.147 24.560 1.00 98.31 109 GLY A N 1
ATOM 810 C CA . GLY A 1 109 ? -17.422 -8.034 23.932 1.00 98.31 109 GLY A CA 1
ATOM 811 C C . GLY A 1 109 ? -17.498 -7.109 22.718 1.00 98.31 109 GLY A C 1
ATOM 812 O O . GLY A 1 109 ? -18.587 -6.987 22.159 1.00 98.31 109 GLY A O 1
ATOM 813 N N . ASN A 1 110 ? -16.391 -6.514 22.260 1.00 98.69 110 ASN A N 1
ATOM 814 C CA . ASN A 1 110 ? -16.404 -5.656 21.074 1.00 98.69 110 ASN A CA 1
ATOM 815 C C . ASN A 1 110 ? -16.790 -6.464 19.820 1.00 98.69 110 ASN A C 1
ATOM 817 O O . ASN A 1 110 ? -16.110 -7.416 19.425 1.00 98.69 110 ASN A O 1
ATOM 821 N N . VAL A 1 111 ? -17.897 -6.076 19.185 1.00 98.56 111 VAL A N 1
ATOM 822 C CA . VAL A 1 111 ? -18.469 -6.790 18.034 1.00 98.56 111 VAL A CA 1
ATOM 823 C C . VAL A 1 111 ? -17.590 -6.704 16.785 1.00 98.56 111 VAL A C 1
ATOM 825 O O . VAL A 1 111 ? -17.515 -7.666 16.023 1.00 98.56 111 VAL A O 1
ATOM 828 N N . HIS A 1 112 ? -16.875 -5.594 16.600 1.00 98.81 112 HIS A N 1
ATOM 829 C CA . HIS A 1 112 ? -15.976 -5.393 15.469 1.00 98.81 112 HIS A CA 1
ATOM 830 C C . HIS A 1 112 ? -14.714 -6.243 15.610 1.00 98.81 112 HIS A C 1
ATOM 832 O O . HIS A 1 112 ? -14.330 -6.918 14.659 1.00 98.81 112 HIS A O 1
ATOM 838 N N . ALA A 1 113 ? -14.128 -6.299 16.807 1.00 98.81 113 ALA A N 1
ATOM 839 C CA . ALA A 1 113 ? -12.992 -7.170 17.099 1.00 98.81 113 ALA A CA 1
ATOM 840 C C . ALA A 1 113 ? -13.345 -8.655 16.893 1.00 98.81 113 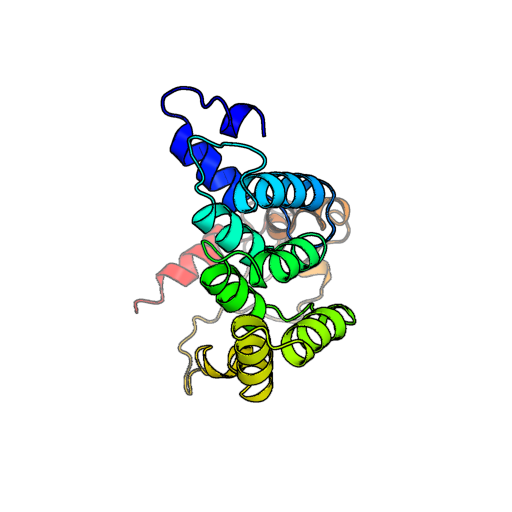ALA A C 1
ATOM 842 O O . ALA A 1 113 ? -12.597 -9.385 16.245 1.00 98.81 113 ALA A O 1
ATOM 843 N N . LYS A 1 114 ? -14.529 -9.095 17.346 1.00 98.88 114 LYS A N 1
ATOM 844 C CA . LYS A 1 114 ? -15.036 -10.453 17.066 1.00 98.88 114 LYS A CA 1
ATOM 845 C C . LYS A 1 114 ? -15.153 -10.728 15.566 1.00 98.88 114 LYS A C 1
ATOM 847 O O . LYS A 1 114 ? -14.738 -11.788 15.107 1.00 98.88 114 LYS A O 1
ATOM 852 N N . ALA A 1 115 ?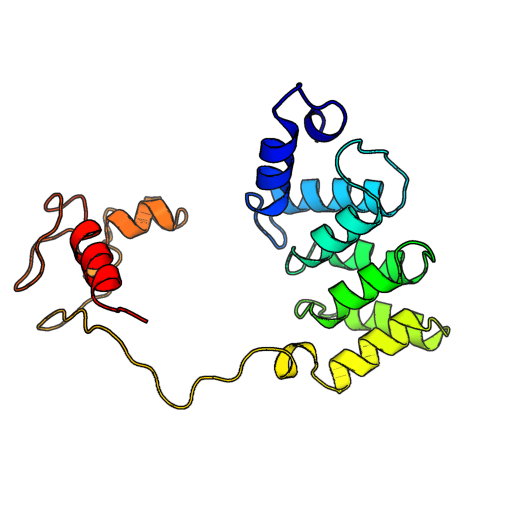 -15.680 -9.773 14.799 1.00 98.81 115 ALA A N 1
ATOM 853 C CA . ALA A 1 115 ? -15.797 -9.905 13.350 1.00 98.81 115 ALA A CA 1
ATOM 854 C C . ALA A 1 115 ? -14.431 -9.964 12.644 1.00 98.81 115 ALA A C 1
ATOM 856 O O . ALA A 1 115 ? -14.302 -10.653 11.633 1.00 98.81 115 ALA A O 1
ATOM 857 N N . VAL A 1 116 ? -13.416 -9.261 13.159 1.00 98.81 116 VAL A N 1
ATOM 858 C CA . VAL A 1 116 ? -12.032 -9.353 12.667 1.00 98.81 116 VAL A CA 1
ATOM 859 C C . VAL A 1 116 ? -11.469 -10.755 12.907 1.00 98.81 116 VAL A C 1
ATOM 861 O O . VAL A 1 116 ? -11.002 -11.382 11.961 1.00 98.81 116 VAL A O 1
ATOM 864 N N . LEU A 1 117 ? -11.584 -11.289 14.129 1.00 98.81 117 LEU A N 1
ATOM 865 C CA . LEU A 1 117 ? -11.116 -12.646 14.441 1.00 98.81 117 LEU A CA 1
ATOM 866 C C . LEU A 1 117 ? -11.804 -13.714 13.584 1.00 98.81 117 LEU A C 1
ATOM 868 O O . LEU A 1 117 ? -11.136 -14.621 13.095 1.00 98.81 117 LEU A O 1
ATOM 872 N N . GLN A 1 118 ? -13.122 -13.598 13.394 1.00 98.81 118 GLN A N 1
ATOM 873 C CA . GLN A 1 118 ? -13.885 -14.539 12.574 1.00 98.81 118 GLN A CA 1
ATOM 874 C C . GLN A 1 118 ? -13.407 -14.518 11.117 1.00 98.81 118 GLN A C 1
ATOM 876 O O . GLN A 1 118 ? -13.107 -15.560 10.554 1.00 98.81 118 GLN A O 1
ATOM 881 N N . SER A 1 119 ? -13.230 -13.328 10.542 1.00 98.81 119 SER A N 1
ATOM 882 C CA . SER A 1 119 ? -12.708 -13.151 9.181 1.00 98.81 119 SER A CA 1
ATOM 883 C C . SER A 1 119 ? -11.306 -13.745 8.994 1.00 98.81 119 SER A C 1
ATOM 885 O O . SER A 1 119 ? -11.018 -14.364 7.967 1.00 98.81 119 SER A O 1
ATOM 887 N N . TRP A 1 120 ? -10.428 -13.608 9.995 1.00 98.69 120 TRP A N 1
ATOM 888 C CA . TRP A 1 120 ? -9.114 -14.252 9.973 1.00 98.69 120 TRP A CA 1
ATOM 889 C C . TRP A 1 120 ? -9.213 -15.778 10.043 1.00 98.69 120 TRP A C 1
ATOM 891 O O . TRP A 1 120 ? -8.494 -16.455 9.308 1.00 98.69 120 TRP A O 1
ATOM 901 N N . ALA A 1 121 ? -10.103 -16.314 10.886 1.00 98.62 121 ALA A N 1
ATOM 902 C CA . ALA A 1 121 ? -10.351 -17.752 10.999 1.00 98.62 121 ALA A CA 1
ATOM 903 C C . ALA A 1 121 ? -10.928 -18.346 9.702 1.00 98.62 121 ALA A C 1
ATOM 905 O O . ALA A 1 121 ? -10.507 -19.422 9.283 1.00 98.62 121 ALA A O 1
ATOM 906 N N . ASP A 1 122 ? -11.811 -17.605 9.031 1.00 98.75 122 ASP A N 1
ATOM 907 C CA . ASP A 1 122 ? -12.393 -17.956 7.729 1.00 98.75 122 ASP A CA 1
ATOM 908 C C . ASP A 1 122 ? -11.431 -17.693 6.552 1.00 98.75 122 ASP A C 1
ATOM 910 O O . ASP A 1 122 ? -11.764 -17.929 5.389 1.00 98.75 122 ASP A O 1
ATOM 914 N N . ALA A 1 123 ? -10.220 -17.208 6.850 1.00 98.50 123 ALA A N 1
ATOM 915 C CA . ALA A 1 123 ? -9.174 -16.878 5.892 1.00 98.50 123 ALA A CA 1
ATOM 916 C C . ALA A 1 123 ? -9.629 -15.913 4.781 1.00 98.50 123 ALA A C 1
ATOM 918 O O . ALA A 1 123 ? -9.150 -15.999 3.649 1.00 98.50 123 ALA A O 1
ATOM 919 N N . GLU A 1 124 ? -10.508 -14.952 5.088 1.00 98.31 124 GLU A N 1
ATOM 920 C CA . GLU A 1 124 ? -11.033 -13.996 4.097 1.00 98.31 124 GLU A CA 1
ATOM 921 C C . GLU A 1 124 ? -9.925 -13.151 3.447 1.00 98.31 124 GLU A C 1
ATOM 923 O O . GLU A 1 124 ? -10.036 -12.762 2.284 1.00 98.31 124 GLU A O 1
ATOM 928 N N . TRP A 1 125 ? -8.814 -12.907 4.151 1.00 97.12 125 TRP A N 1
ATOM 929 C CA . TRP A 1 125 ? -7.621 -12.251 3.597 1.00 97.12 125 TRP A CA 1
ATOM 930 C C . TRP A 1 125 ? -7.009 -13.011 2.406 1.00 97.12 125 TRP A C 1
ATOM 932 O O . TRP A 1 125 ? -6.345 -12.404 1.560 1.00 97.12 125 TRP A O 1
ATOM 942 N N . PHE A 1 126 ? -7.233 -14.326 2.339 1.00 97.94 126 PHE A N 1
ATOM 943 C CA . PHE A 1 126 ? -6.790 -15.214 1.271 1.00 97.94 126 PHE A CA 1
ATOM 944 C C . PHE A 1 126 ? -7.917 -15.480 0.270 1.00 97.94 126 PHE A C 1
ATOM 946 O O . PHE A 1 126 ? -7.745 -15.218 -0.918 1.00 97.94 126 PHE A O 1
ATOM 953 N N . THR A 1 127 ? -9.078 -15.940 0.742 1.00 97.69 127 THR A N 1
ATOM 954 C CA . THR A 1 127 ? -10.188 -16.412 -0.106 1.00 97.69 127 THR A CA 1
ATOM 955 C C . THR A 1 127 ? -10.892 -15.298 -0.881 1.00 97.69 127 THR A C 1
ATOM 957 O O . THR A 1 127 ? -11.523 -15.569 -1.897 1.00 97.69 127 THR A O 1
ATOM 960 N N . SER A 1 128 ? -10.758 -14.035 -0.460 1.00 96.06 128 SER A N 1
ATOM 961 C CA . SER A 1 128 ? -11.267 -12.885 -1.224 1.00 96.06 128 SER A CA 1
ATOM 962 C C . SER A 1 128 ? -10.372 -12.463 -2.394 1.00 96.06 128 SER A C 1
ATOM 964 O O . SER A 1 128 ? -10.765 -11.607 -3.192 1.00 96.06 128 SER A O 1
ATOM 966 N N . ARG A 1 129 ? -9.157 -13.014 -2.504 1.00 96.56 129 ARG A N 1
ATOM 967 C CA . ARG A 1 129 ? -8.229 -12.693 -3.592 1.00 96.56 129 ARG A CA 1
ATOM 968 C C . ARG A 1 129 ? -8.558 -13.543 -4.823 1.00 96.56 129 ARG A C 1
ATOM 970 O O . ARG A 1 129 ? -8.950 -14.696 -4.664 1.00 96.56 129 ARG A O 1
ATOM 977 N N . PRO A 1 130 ? -8.360 -13.019 -6.045 1.00 96.50 130 PRO A N 1
ATOM 978 C CA . PRO A 1 130 ? -8.521 -13.820 -7.253 1.00 96.50 130 PRO A CA 1
ATOM 979 C C . PRO A 1 130 ? -7.641 -15.074 -7.213 1.00 96.50 130 PRO A C 1
ATOM 981 O O . PRO A 1 130 ? -6.456 -14.989 -6.876 1.00 96.50 130 PRO A O 1
ATOM 984 N N . GLU A 1 131 ? -8.213 -16.219 -7.582 1.00 96.56 131 GLU A N 1
ATOM 985 C CA . GLU A 1 131 ? -7.448 -17.448 -7.784 1.00 96.56 131 GLU A CA 1
ATOM 986 C C . GLU A 1 131 ? -6.452 -17.291 -8.942 1.00 96.56 131 GLU A C 1
ATOM 988 O O . GLU A 1 131 ? -6.633 -16.471 -9.848 1.00 96.56 131 GLU A O 1
ATOM 993 N N . VAL A 1 132 ? -5.395 -18.106 -8.931 1.00 95.50 132 VAL A N 1
ATOM 994 C CA . VAL A 1 132 ? -4.473 -18.187 -10.068 1.00 95.50 132 VAL A CA 1
ATOM 995 C C . VAL A 1 132 ? -5.250 -18.711 -11.285 1.00 95.50 132 VAL A C 1
ATOM 997 O O . VAL A 1 132 ? -5.851 -19.784 -11.189 1.00 95.50 132 VAL A O 1
ATOM 1000 N N . PRO A 1 133 ? -5.243 -18.007 -12.432 1.00 95.81 133 PRO A N 1
ATOM 1001 C CA . PRO A 1 133 ? -5.936 -18.473 -13.627 1.00 95.81 133 PRO A CA 1
ATOM 1002 C C . PRO A 1 133 ? -5.450 -19.860 -14.065 1.00 95.81 133 PRO A C 1
ATOM 1004 O O . PRO A 1 133 ? -4.249 -20.127 -14.072 1.00 95.81 133 PRO A O 1
ATOM 1007 N N . GLN A 1 134 ? -6.371 -20.726 -14.502 1.00 97.12 134 GLN A N 1
ATOM 1008 C CA . GLN A 1 134 ? -6.033 -22.070 -15.003 1.00 97.12 134 GLN A CA 1
ATOM 1009 C C . GLN A 1 134 ? -5.184 -22.047 -16.286 1.00 97.12 134 GLN A C 1
ATOM 1011 O O . GLN A 1 134 ? -4.531 -23.032 -16.619 1.00 97.12 134 GLN A O 1
ATOM 1016 N N . SER A 1 135 ? -5.199 -20.927 -17.012 1.00 95.81 135 SER A N 1
ATOM 1017 C CA . SER A 1 135 ? -4.389 -20.689 -18.203 1.00 95.81 135 SER A CA 1
ATOM 1018 C C . SER A 1 135 ? -3.932 -19.233 -18.234 1.00 95.81 135 SER A C 1
ATOM 1020 O O . SER A 1 135 ? -4.700 -18.331 -17.897 1.00 95.81 135 SER A O 1
ATOM 1022 N N . LEU A 1 136 ? -2.689 -19.007 -18.662 1.00 93.12 136 LEU A N 1
ATOM 1023 C CA . LEU A 1 136 ? -2.087 -17.686 -18.836 1.00 93.12 136 LEU A CA 1
ATOM 1024 C C . LEU A 1 136 ? -1.518 -17.580 -20.252 1.00 93.12 136 LEU A C 1
ATOM 1026 O O . LEU A 1 136 ? -0.600 -18.315 -20.616 1.00 93.12 136 LEU A O 1
ATOM 1030 N N . THR A 1 137 ? -2.036 -16.641 -21.040 1.00 91.56 137 THR A N 1
ATOM 1031 C CA . THR A 1 137 ? -1.442 -16.273 -22.330 1.00 91.56 137 THR A CA 1
ATOM 1032 C C . THR A 1 137 ? -0.364 -15.222 -22.085 1.00 91.56 137 THR A C 1
ATOM 1034 O O . THR A 1 137 ? -0.632 -14.190 -21.473 1.00 91.56 137 THR A O 1
ATOM 1037 N N . ILE A 1 138 ? 0.861 -15.485 -22.546 1.00 93.25 138 ILE A N 1
ATOM 1038 C CA . ILE A 1 138 ? 2.032 -14.626 -22.317 1.00 93.25 138 ILE A CA 1
ATOM 1039 C C . ILE A 1 138 ? 2.812 -14.380 -23.614 1.00 93.25 138 ILE A C 1
ATOM 1041 O O . ILE A 1 138 ? 2.839 -15.230 -24.504 1.00 93.25 138 ILE A O 1
ATOM 1045 N N . THR A 1 139 ? 3.515 -13.248 -23.691 1.00 94.19 139 THR A N 1
ATOM 1046 C CA . THR A 1 139 ? 4.516 -12.981 -24.737 1.00 94.19 139 THR A CA 1
ATOM 1047 C C . THR A 1 139 ? 5.897 -13.398 -24.246 1.00 94.19 139 THR A C 1
ATOM 1049 O O . THR A 1 139 ? 6.343 -12.977 -23.181 1.00 94.19 139 THR A O 1
ATOM 1052 N N . VAL A 1 140 ? 6.606 -14.206 -25.034 1.00 94.94 140 VAL A N 1
ATOM 1053 C CA . VAL A 1 140 ? 7.949 -14.680 -24.677 1.00 94.94 140 VAL A CA 1
ATOM 1054 C C . VAL A 1 140 ? 8.994 -13.594 -24.955 1.00 94.94 140 VAL A C 1
ATOM 1056 O O . VAL A 1 140 ? 9.297 -13.297 -26.109 1.00 94.94 140 VAL A O 1
ATOM 1059 N N . PHE A 1 141 ? 9.609 -13.055 -23.900 1.00 95.50 141 PHE A N 1
ATOM 1060 C CA . PHE A 1 141 ? 10.874 -12.317 -23.978 1.00 95.50 141 PHE A CA 1
ATOM 1061 C C . PHE A 1 141 ? 12.034 -13.304 -23.792 1.00 95.50 141 PHE A C 1
ATOM 1063 O O . PHE A 1 141 ? 12.351 -13.711 -22.674 1.00 95.50 141 PHE A O 1
ATOM 1070 N N . LYS A 1 142 ? 12.627 -13.764 -24.899 1.00 95.19 142 LYS A N 1
ATOM 1071 C CA . LYS A 1 142 ? 13.687 -14.781 -24.869 1.00 95.19 142 LYS A CA 1
ATOM 1072 C C . LYS A 1 142 ? 15.070 -14.135 -24.792 1.00 95.19 142 LYS A C 1
ATOM 1074 O O . LYS A 1 142 ? 15.469 -13.433 -25.712 1.00 95.19 142 LYS A O 1
ATOM 1079 N N . VAL A 1 143 ? 15.837 -14.495 -23.765 1.00 97.00 143 VAL A N 1
ATOM 1080 C CA . VAL A 1 143 ? 17.293 -14.295 -23.709 1.00 97.00 143 VAL A CA 1
ATOM 1081 C C . VAL A 1 143 ? 17.959 -15.633 -24.036 1.00 97.00 143 VAL A C 1
ATOM 1083 O O . VAL A 1 143 ? 17.661 -16.651 -23.411 1.00 97.00 143 VAL A O 1
ATOM 1086 N N . THR A 1 144 ? 18.784 -15.684 -25.080 1.00 96.69 144 THR A N 1
ATOM 1087 C CA . THR A 1 144 ? 19.477 -16.920 -25.480 1.00 96.69 144 THR A CA 1
ATOM 1088 C C . THR A 1 144 ? 20.770 -17.121 -24.694 1.00 96.69 144 THR A C 1
ATOM 1090 O O . THR A 1 144 ? 21.476 -16.154 -24.412 1.00 96.69 144 THR A O 1
ATOM 1093 N N . GLY A 1 145 ? 21.122 -18.381 -24.426 1.00 96.00 145 GLY A N 1
ATOM 1094 C CA . GLY A 1 145 ? 22.297 -18.736 -23.626 1.00 96.00 145 GLY A CA 1
ATOM 1095 C C . GLY A 1 145 ? 22.016 -18.679 -22.124 1.00 96.00 145 GLY A C 1
ATOM 1096 O O . GLY A 1 145 ? 20.869 -18.792 -21.699 1.00 96.00 145 GLY A O 1
ATOM 1097 N N . GLU A 1 146 ? 23.072 -18.530 -21.328 1.00 96.81 146 GLU A N 1
ATOM 1098 C CA . GLU A 1 146 ? 22.982 -18.365 -19.874 1.00 96.81 146 GLU A CA 1
ATOM 1099 C C . GLU A 1 146 ? 22.643 -16.915 -19.509 1.00 96.81 146 GLU A C 1
ATOM 1101 O O . GLU A 1 146 ? 23.215 -15.986 -20.075 1.00 96.81 146 GLU A O 1
ATOM 1106 N N . THR A 1 147 ? 21.743 -16.706 -18.550 1.00 97.81 147 THR A N 1
ATOM 1107 C CA . THR A 1 147 ? 21.523 -15.398 -17.919 1.00 97.81 147 THR A CA 1
ATOM 1108 C C . THR A 1 147 ? 22.051 -15.450 -16.492 1.00 97.81 147 THR A C 1
ATOM 1110 O O . THR A 1 147 ? 21.484 -16.144 -15.650 1.00 97.81 147 THR A O 1
ATOM 1113 N N . ASN A 1 148 ? 23.129 -14.715 -16.226 1.00 97.12 148 ASN A N 1
ATOM 1114 C CA . ASN A 1 148 ? 23.671 -14.525 -14.887 1.00 97.12 148 ASN A CA 1
ATOM 1115 C C . ASN A 1 148 ? 22.906 -13.397 -14.171 1.00 97.12 148 ASN A C 1
ATOM 1117 O O . ASN A 1 148 ? 22.365 -12.494 -14.807 1.00 97.12 148 ASN A O 1
ATOM 1121 N N . THR A 1 149 ? 22.882 -13.393 -12.839 1.00 97.12 149 THR A N 1
ATOM 1122 C CA . THR A 1 149 ? 22.331 -12.269 -12.069 1.00 97.12 149 THR A CA 1
ATOM 1123 C C . THR A 1 149 ? 23.050 -10.948 -12.342 1.00 97.12 149 THR A C 1
ATOM 1125 O O . THR A 1 149 ? 22.403 -9.908 -12.282 1.00 97.12 149 THR A O 1
ATOM 1128 N N . ASP A 1 150 ? 24.342 -10.966 -12.689 1.00 97.50 150 ASP A N 1
ATOM 1129 C CA . ASP A 1 150 ? 25.083 -9.752 -13.067 1.00 97.50 150 ASP A CA 1
ATOM 1130 C C . ASP A 1 150 ? 24.603 -9.170 -14.412 1.00 97.50 150 ASP A C 1
ATOM 1132 O O . ASP A 1 150 ? 24.645 -7.960 -14.609 1.00 97.50 150 ASP A O 1
ATOM 1136 N N . ASP A 1 151 ? 24.024 -9.995 -15.297 1.00 97.81 151 ASP A N 1
ATOM 1137 C CA . ASP A 1 151 ? 23.356 -9.502 -16.510 1.00 97.81 151 ASP A CA 1
ATOM 1138 C C . ASP A 1 151 ? 22.075 -8.719 -16.173 1.00 97.81 151 ASP A C 1
ATOM 1140 O O . ASP A 1 151 ? 21.655 -7.847 -16.934 1.00 97.81 151 ASP A O 1
ATOM 1144 N N . LEU A 1 152 ? 21.423 -9.050 -15.052 1.00 98.25 152 LEU A N 1
ATOM 1145 C CA . LEU A 1 152 ? 20.147 -8.466 -14.627 1.00 98.25 152 LEU A CA 1
ATOM 1146 C C . LEU A 1 152 ? 20.315 -7.299 -13.645 1.00 98.25 152 LEU A C 1
ATOM 1148 O O . LEU A 1 152 ? 19.499 -6.383 -13.638 1.00 98.25 152 LEU A O 1
ATOM 1152 N N . SER A 1 153 ? 21.360 -7.344 -12.823 1.00 98.44 153 SER A N 1
ATOM 1153 C CA . SER A 1 153 ? 21.701 -6.364 -11.790 1.00 98.44 153 SER A CA 1
ATOM 1154 C C . SER A 1 153 ? 23.234 -6.228 -11.737 1.00 98.44 153 SER A C 1
ATOM 1156 O O . SER A 1 153 ? 23.872 -6.808 -10.844 1.00 98.44 153 SER A O 1
ATOM 1158 N N . PRO A 1 154 ? 23.837 -5.470 -12.669 1.00 98.06 154 PRO A N 1
ATOM 1159 C CA . PRO A 1 154 ? 25.289 -5.397 -12.794 1.00 98.06 154 PRO A CA 1
ATOM 1160 C C . PRO A 1 154 ? 25.965 -4.832 -11.540 1.00 98.06 154 PRO A C 1
ATOM 1162 O O . PRO A 1 154 ? 25.478 -3.881 -10.919 1.00 98.06 154 PRO A O 1
ATOM 1165 N N . ALA A 1 155 ? 27.119 -5.389 -11.171 1.00 98.19 155 ALA A N 1
ATOM 1166 C CA . ALA A 1 155 ? 27.895 -4.941 -10.014 1.00 98.19 155 ALA A CA 1
ATOM 1167 C C . ALA A 1 155 ? 28.243 -3.431 -10.007 1.00 98.19 155 ALA A C 1
ATOM 1169 O O . ALA A 1 155 ? 28.142 -2.829 -8.932 1.00 98.19 155 ALA A O 1
ATOM 1170 N N . PRO A 1 156 ? 28.595 -2.775 -11.139 1.00 97.88 156 PRO A N 1
ATOM 1171 C CA . PRO A 1 156 ? 28.872 -1.333 -11.159 1.00 97.88 156 PRO A CA 1
ATOM 1172 C C . PRO A 1 156 ? 27.681 -0.450 -10.754 1.00 97.88 156 PRO A C 1
ATOM 1174 O O . PRO A 1 156 ? 27.884 0.680 -10.318 1.00 97.88 156 PRO A O 1
ATOM 1177 N N . ASP A 1 157 ? 26.453 -0.961 -10.865 1.00 98.19 157 ASP A N 1
ATOM 1178 C CA . ASP A 1 157 ? 25.209 -0.247 -10.557 1.00 98.19 157 ASP A CA 1
ATOM 1179 C C . ASP A 1 157 ? 24.659 -0.632 -9.172 1.00 98.19 157 ASP A C 1
ATOM 1181 O O . ASP A 1 157 ? 23.518 -0.321 -8.831 1.00 98.19 157 ASP A O 1
ATOM 1185 N N . ALA A 1 158 ? 25.456 -1.306 -8.334 1.00 97.94 158 ALA A N 1
ATOM 1186 C CA . ALA A 1 158 ? 25.020 -1.764 -7.016 1.00 97.94 158 ALA A CA 1
ATOM 1187 C C . ALA A 1 158 ? 24.519 -0.627 -6.104 1.00 97.94 158 ALA A C 1
ATOM 1189 O O . ALA A 1 158 ? 23.671 -0.864 -5.244 1.00 97.94 158 ALA A O 1
ATOM 1190 N N . THR A 1 159 ? 25.006 0.601 -6.302 1.00 97.69 159 THR A N 1
ATOM 1191 C CA . THR A 1 159 ? 24.600 1.788 -5.533 1.00 97.69 159 THR A CA 1
ATOM 1192 C C . THR A 1 159 ? 23.163 2.227 -5.809 1.00 97.69 159 THR A C 1
ATOM 1194 O O . THR A 1 159 ? 22.566 2.872 -4.952 1.00 97.69 159 THR A O 1
ATOM 1197 N N . THR A 1 160 ? 22.583 1.863 -6.957 1.00 98.00 160 THR A N 1
ATOM 1198 C CA . THR A 1 160 ? 21.202 2.225 -7.308 1.00 98.00 160 THR A CA 1
ATOM 1199 C C . THR A 1 160 ? 20.182 1.170 -6.892 1.00 98.00 160 THR A C 1
ATOM 1201 O O . THR A 1 160 ? 18.996 1.460 -6.927 1.00 98.00 160 THR A O 1
ATOM 1204 N N . ARG A 1 161 ? 20.605 -0.018 -6.423 1.00 98.19 161 ARG A N 1
ATOM 1205 C CA . ARG A 1 161 ? 19.715 -1.138 -6.037 1.00 98.19 161 ARG A CA 1
ATOM 1206 C C . ARG A 1 161 ? 18.532 -0.769 -5.124 1.00 98.19 161 ARG A C 1
ATOM 1208 O O . ARG A 1 161 ? 17.466 -1.343 -5.331 1.00 98.19 161 ARG A O 1
ATOM 1215 N N . PRO A 1 162 ? 18.671 0.131 -4.127 1.00 97.31 162 PRO A N 1
ATOM 1216 C CA . PRO A 1 162 ? 17.536 0.531 -3.290 1.00 97.31 162 PRO A CA 1
ATOM 1217 C C . PRO A 1 162 ? 16.447 1.303 -4.053 1.00 97.31 162 PRO A C 1
ATOM 1219 O O . PRO A 1 162 ? 15.286 1.282 -3.650 1.00 97.31 162 PRO A O 1
ATOM 1222 N N . ASP A 1 163 ? 16.806 1.965 -5.155 1.00 97.81 163 ASP A N 1
ATOM 1223 C CA . ASP A 1 163 ? 15.885 2.645 -6.064 1.00 97.81 163 ASP A CA 1
ATOM 1224 C C . ASP A 1 163 ? 15.522 1.696 -7.217 1.00 97.81 163 ASP A C 1
ATOM 1226 O O . ASP A 1 163 ? 16.209 1.612 -8.236 1.00 97.81 163 ASP A O 1
ATOM 1230 N N . ILE A 1 164 ? 14.439 0.934 -7.030 1.00 97.75 164 ILE A N 1
ATOM 1231 C CA . ILE A 1 164 ? 14.017 -0.118 -7.966 1.00 97.75 164 ILE A CA 1
ATOM 1232 C C . ILE A 1 164 ? 13.804 0.427 -9.396 1.00 97.75 164 ILE A C 1
ATOM 1234 O O . ILE A 1 164 ? 14.375 -0.161 -10.320 1.00 97.75 164 ILE A O 1
ATOM 1238 N N . PRO A 1 165 ? 13.035 1.517 -9.632 1.00 97.19 165 PRO A N 1
ATOM 1239 C CA . PRO A 1 165 ? 12.876 2.078 -10.975 1.00 97.19 165 PRO A CA 1
ATOM 1240 C C . PRO A 1 165 ? 14.192 2.518 -11.621 1.00 97.19 165 PRO A C 1
ATOM 1242 O O . PRO A 1 165 ? 14.395 2.249 -12.805 1.00 97.19 165 PRO A O 1
ATOM 1245 N N . MET A 1 166 ? 15.089 3.162 -10.866 1.00 97.75 166 MET A N 1
ATOM 1246 C CA . MET A 1 166 ? 16.389 3.591 -11.387 1.00 97.75 166 MET A CA 1
ATOM 1247 C C . MET A 1 166 ? 17.286 2.393 -11.714 1.00 97.75 166 MET A C 1
ATOM 1249 O O . MET A 1 166 ? 17.871 2.333 -12.796 1.00 97.75 166 MET A O 1
ATOM 1253 N N . HIS A 1 167 ? 17.382 1.414 -10.812 1.00 98.50 167 HIS A N 1
ATOM 1254 C CA . HIS A 1 167 ? 18.234 0.240 -11.000 1.00 98.50 167 HIS A CA 1
ATOM 1255 C C . HIS A 1 167 ? 17.769 -0.642 -12.161 1.00 98.50 167 HIS A C 1
ATOM 1257 O O . HIS A 1 167 ? 18.593 -1.171 -12.905 1.00 98.50 167 HIS A O 1
ATOM 1263 N N . ALA A 1 168 ? 16.454 -0.755 -12.373 1.00 98.12 168 ALA A N 1
ATOM 1264 C CA . ALA A 1 168 ? 15.887 -1.526 -13.476 1.00 98.12 168 ALA A CA 1
ATOM 1265 C C . ALA A 1 168 ? 16.376 -1.053 -14.858 1.00 98.12 168 ALA A C 1
ATOM 1267 O O . ALA A 1 168 ? 16.407 -1.846 -15.799 1.00 98.12 168 ALA A O 1
ATOM 1268 N N . LEU A 1 169 ? 16.817 0.206 -14.987 1.00 98.19 169 LEU A N 1
ATOM 1269 C CA . LEU A 1 169 ? 17.392 0.729 -16.228 1.00 98.19 169 LEU A CA 1
ATOM 1270 C C . LEU A 1 169 ? 18.709 0.039 -16.612 1.00 98.19 169 LEU A C 1
ATOM 1272 O O . LEU A 1 169 ? 19.063 0.052 -17.787 1.00 98.19 169 LEU A O 1
ATOM 1276 N N . ALA A 1 170 ? 19.423 -0.570 -15.661 1.00 98.38 170 ALA A N 1
ATOM 1277 C CA . ALA A 1 170 ? 20.692 -1.260 -15.893 1.00 98.38 170 ALA A CA 1
ATOM 1278 C C . ALA A 1 170 ? 20.532 -2.736 -16.316 1.00 98.38 170 ALA A C 1
ATOM 1280 O O . ALA A 1 170 ? 21.503 -3.348 -16.769 1.00 98.38 170 ALA A O 1
ATOM 1281 N N . MET A 1 171 ? 19.329 -3.312 -16.197 1.00 98.50 171 MET A N 1
ATOM 1282 C CA . MET A 1 171 ? 19.053 -4.706 -16.564 1.00 98.50 171 MET A CA 1
ATOM 1283 C C . MET A 1 171 ? 19.357 -4.940 -18.049 1.00 98.50 171 MET A C 1
ATOM 1285 O O . MET A 1 171 ? 18.779 -4.287 -18.913 1.00 98.50 171 MET A O 1
ATOM 1289 N N . LEU A 1 172 ? 20.236 -5.897 -18.364 1.00 98.31 172 LEU A N 1
ATOM 1290 C CA . LEU A 1 172 ? 20.661 -6.232 -19.730 1.00 98.31 172 LEU A CA 1
ATOM 1291 C C . LEU A 1 172 ? 21.243 -5.034 -20.510 1.00 98.31 172 LEU A C 1
ATOM 1293 O O . LEU A 1 172 ? 21.056 -4.930 -21.724 1.00 98.31 172 LEU A O 1
ATOM 1297 N N . LYS A 1 173 ? 21.949 -4.120 -19.826 1.00 98.25 173 LYS A N 1
ATOM 1298 C CA . LYS A 1 173 ? 22.570 -2.943 -20.461 1.00 98.25 173 LYS A CA 1
ATOM 1299 C C . LYS A 1 173 ? 23.776 -3.255 -21.350 1.00 98.25 173 LYS A C 1
ATOM 1301 O O . LYS A 1 173 ? 24.116 -2.426 -22.183 1.00 98.25 173 LYS A O 1
ATOM 1306 N N . ASN A 1 174 ? 24.420 -4.408 -21.173 1.00 97.75 174 ASN A N 1
ATOM 1307 C CA . ASN A 1 174 ? 25.522 -4.862 -22.023 1.00 97.75 174 ASN A CA 1
ATOM 1308 C C . ASN A 1 174 ? 24.957 -5.698 -23.178 1.00 97.75 174 ASN A C 1
ATOM 1310 O O . ASN A 1 174 ? 24.235 -6.672 -22.941 1.00 97.75 174 ASN A O 1
ATOM 1314 N N . ALA A 1 175 ? 25.275 -5.327 -24.418 1.00 97.06 175 ALA A N 1
ATOM 1315 C CA . ALA A 1 175 ? 24.766 -6.004 -25.604 1.00 97.06 175 ALA A CA 1
ATOM 1316 C C . ALA A 1 175 ? 25.108 -7.504 -25.626 1.00 97.06 175 ALA A C 1
ATOM 1318 O O . ALA A 1 175 ? 26.211 -7.931 -25.282 1.00 97.06 175 ALA A O 1
ATOM 1319 N N . ARG A 1 176 ? 24.150 -8.317 -26.086 1.00 96.12 176 ARG A N 1
ATOM 1320 C CA . ARG A 1 176 ? 24.308 -9.771 -26.246 1.00 96.12 176 ARG A CA 1
ATOM 1321 C C . ARG A 1 176 ? 23.416 -10.297 -27.377 1.00 96.12 176 ARG A C 1
ATOM 1323 O O . ARG A 1 176 ? 22.484 -9.601 -27.777 1.00 96.12 176 ARG A O 1
ATOM 1330 N N . PRO A 1 177 ? 23.650 -11.511 -27.910 1.00 96.00 177 PRO A N 1
ATOM 1331 C CA . PRO A 1 177 ? 22.836 -12.047 -29.000 1.00 96.00 177 PRO A CA 1
ATOM 1332 C C . PRO A 1 177 ? 21.332 -11.994 -28.693 1.00 96.00 177 PRO A C 1
ATOM 1334 O O . PRO A 1 177 ? 20.882 -12.493 -27.664 1.00 96.00 177 PRO A O 1
ATOM 1337 N N . GLY A 1 178 ? 20.568 -11.364 -29.589 1.00 94.81 178 GLY A N 1
ATOM 1338 C CA . GLY A 1 178 ? 19.117 -11.197 -29.460 1.00 94.81 178 GLY A CA 1
ATOM 1339 C C . GLY A 1 178 ? 18.655 -10.053 -28.549 1.00 94.81 178 GLY A C 1
ATOM 1340 O O . GLY A 1 178 ? 17.453 -9.823 -28.471 1.00 94.81 178 GLY A O 1
ATOM 1341 N N . ILE A 1 179 ? 19.568 -9.325 -27.896 1.00 97.06 179 ILE A N 1
ATOM 1342 C CA . ILE A 1 179 ? 19.245 -8.214 -26.993 1.00 97.06 179 ILE A CA 1
ATOM 1343 C C . ILE A 1 179 ? 20.050 -6.973 -27.382 1.00 97.06 179 ILE A C 1
ATOM 1345 O O . ILE A 1 179 ? 21.280 -6.964 -27.321 1.00 97.06 179 ILE A O 1
ATOM 1349 N N . THR A 1 180 ? 19.339 -5.906 -27.742 1.00 97.69 180 THR A N 1
ATOM 1350 C CA . THR A 1 180 ? 19.932 -4.606 -28.070 1.00 97.69 180 THR A CA 1
ATOM 1351 C C . THR A 1 180 ? 19.555 -3.591 -26.989 1.00 97.69 180 THR A C 1
ATOM 1353 O O . THR A 1 180 ? 18.379 -3.230 -26.910 1.00 97.69 180 THR A O 1
ATOM 1356 N N . PRO A 1 181 ? 20.505 -3.153 -26.142 1.00 98.12 181 PRO A N 1
ATOM 1357 C CA . PRO A 1 181 ? 20.259 -2.105 -25.154 1.00 98.12 181 PRO A CA 1
ATOM 1358 C C . PRO A 1 181 ? 19.953 -0.765 -25.836 1.00 98.12 181 PRO A C 1
ATOM 1360 O O . PRO A 1 181 ? 20.329 -0.543 -26.987 1.00 98.12 181 PRO A O 1
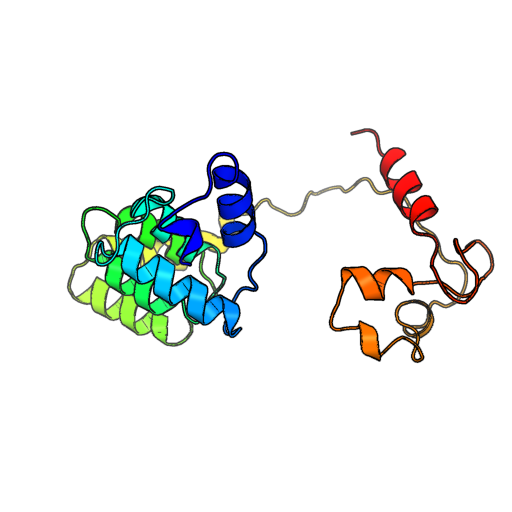ATOM 1363 N N . GLU A 1 182 ? 19.282 0.144 -25.126 1.00 98.25 182 GLU A N 1
ATOM 1364 C CA . GLU A 1 182 ? 19.073 1.513 -25.618 1.00 98.25 182 GLU A CA 1
ATOM 1365 C C . GLU A 1 182 ? 20.377 2.319 -25.623 1.00 98.25 182 GLU A C 1
ATOM 1367 O O . GLU A 1 182 ? 20.621 3.089 -26.550 1.00 98.25 182 GLU A O 1
ATOM 1372 N N . GLU A 1 183 ? 21.223 2.110 -24.611 1.00 97.81 183 GLU A N 1
ATOM 1373 C CA . GLU A 1 183 ? 22.580 2.649 -24.540 1.00 97.81 183 GLU A CA 1
ATOM 1374 C C . GLU A 1 183 ? 23.517 1.563 -24.010 1.00 97.81 183 GLU A C 1
ATOM 1376 O O . GLU A 1 183 ? 23.438 1.180 -22.840 1.00 97.81 183 GLU A O 1
ATOM 1381 N N . ASP A 1 184 ? 24.415 1.066 -24.859 1.00 97.88 184 ASP A N 1
ATOM 1382 C CA . ASP A 1 184 ? 25.308 -0.033 -24.489 1.00 97.88 184 ASP A CA 1
ATOM 1383 C C . ASP A 1 184 ? 26.188 0.324 -23.277 1.00 97.88 184 ASP A C 1
ATOM 1385 O O . ASP A 1 184 ? 26.778 1.406 -23.191 1.00 97.88 184 ASP A O 1
ATOM 1389 N N . GLY A 1 185 ? 26.211 -0.570 -22.290 1.00 97.12 185 GLY A N 1
ATOM 1390 C CA . GLY A 1 185 ? 26.877 -0.390 -20.999 1.00 97.12 185 GLY A CA 1
ATOM 1391 C C . GLY A 1 185 ? 26.171 0.547 -20.009 1.00 97.12 185 GLY A C 1
ATOM 1392 O O . GLY A 1 185 ? 26.643 0.693 -18.876 1.00 97.12 185 GLY A O 1
ATOM 1393 N N . LYS A 1 186 ? 25.045 1.173 -20.384 1.00 97.38 186 LYS A N 1
ATOM 1394 C CA . LYS A 1 186 ? 24.365 2.196 -19.563 1.00 97.38 186 LYS A CA 1
ATOM 1395 C C . LYS A 1 186 ? 22.880 1.941 -19.332 1.00 97.38 186 LYS A C 1
ATOM 1397 O O . LYS A 1 186 ? 22.429 2.075 -18.199 1.00 97.38 186 LYS A O 1
ATOM 1402 N N . ARG A 1 187 ? 22.131 1.585 -20.377 1.00 98.25 187 ARG A N 1
ATOM 1403 C CA . ARG A 1 187 ? 20.672 1.463 -20.338 1.00 98.25 187 ARG A CA 1
ATOM 1404 C C . ARG A 1 187 ? 20.193 0.252 -21.130 1.00 98.25 187 ARG A C 1
ATOM 1406 O O . ARG A 1 187 ? 20.428 0.160 -22.330 1.00 98.25 187 ARG A O 1
ATOM 1413 N N . GLY A 1 188 ? 19.481 -0.641 -20.454 1.00 98.38 188 GLY A N 1
ATOM 1414 C CA . GLY A 1 188 ? 18.884 -1.851 -21.005 1.00 98.38 188 GLY A CA 1
ATOM 1415 C C . GLY A 1 188 ? 17.813 -1.626 -22.081 1.00 98.38 188 GLY A C 1
ATOM 1416 O O . GLY A 1 188 ? 17.509 -0.492 -22.456 1.00 98.38 188 GLY A O 1
ATOM 1417 N N . PRO A 1 189 ? 17.204 -2.712 -22.584 1.00 97.75 189 PRO A N 1
ATOM 1418 C CA . PRO A 1 189 ? 16.253 -2.699 -23.698 1.00 97.75 189 PRO A CA 1
ATOM 1419 C C . PRO A 1 189 ? 14.815 -2.340 -23.255 1.00 97.75 189 PRO A C 1
ATOM 1421 O O . PRO A 1 189 ? 13.869 -3.066 -23.572 1.00 97.75 189 PRO A O 1
ATOM 1424 N N . VAL A 1 190 ? 14.623 -1.250 -22.502 1.00 96.19 190 VAL A N 1
ATOM 1425 C CA . VAL A 1 190 ? 13.332 -0.913 -21.857 1.00 96.19 190 VAL A CA 1
ATOM 1426 C C . VAL A 1 190 ? 12.208 -0.750 -22.885 1.00 96.19 190 VAL A C 1
ATOM 1428 O O . VAL A 1 190 ? 11.194 -1.438 -22.793 1.00 96.19 190 VAL A O 1
ATOM 1431 N N . LYS A 1 191 ? 12.420 0.055 -23.930 1.00 94.19 191 LYS A N 1
ATOM 1432 C CA . LYS A 1 191 ? 11.467 0.268 -25.032 1.00 94.19 191 LYS A CA 1
ATOM 1433 C C . LYS A 1 191 ? 11.123 -1.019 -25.768 1.00 94.19 191 LYS A C 1
ATOM 1435 O O . LYS A 1 191 ? 9.981 -1.215 -26.173 1.00 94.19 191 LYS A O 1
ATOM 1440 N N . PHE A 1 192 ? 12.097 -1.911 -25.953 1.00 94.81 192 PHE A N 1
ATOM 1441 C CA . PHE A 1 192 ? 11.833 -3.198 -26.590 1.00 94.81 192 PHE A CA 1
ATOM 1442 C C . PHE A 1 192 ? 10.915 -4.052 -25.709 1.00 94.81 192 PHE A C 1
ATOM 1444 O O . PHE A 1 192 ? 9.911 -4.557 -26.207 1.00 94.81 192 PHE A O 1
ATOM 1451 N N . ILE A 1 193 ? 11.192 -4.146 -24.405 1.00 94.50 193 ILE A N 1
ATOM 1452 C CA . ILE A 1 193 ? 10.331 -4.856 -23.446 1.00 94.50 193 ILE A CA 1
ATOM 1453 C C . ILE A 1 193 ? 8.924 -4.239 -23.407 1.00 94.50 193 ILE A C 1
ATOM 1455 O O . ILE A 1 193 ? 7.937 -4.973 -23.402 1.00 94.50 193 ILE A O 1
ATOM 1459 N N . GLU A 1 194 ? 8.807 -2.912 -23.420 1.00 92.94 194 GLU A N 1
ATOM 1460 C CA . GLU A 1 194 ? 7.517 -2.214 -23.481 1.00 92.94 194 GLU A CA 1
ATOM 1461 C C . GLU A 1 194 ? 6.751 -2.544 -24.767 1.00 92.94 194 GLU A C 1
ATOM 1463 O O . GLU A 1 194 ? 5.583 -2.922 -24.693 1.00 92.94 194 GLU A O 1
ATOM 1468 N N . SER A 1 195 ? 7.424 -2.554 -25.922 1.00 93.44 195 SER A N 1
ATOM 1469 C CA . SER A 1 195 ? 6.806 -2.919 -27.205 1.00 93.44 195 SER A CA 1
ATOM 1470 C C . SER A 1 195 ? 6.282 -4.362 -27.249 1.00 93.44 195 SER A C 1
ATOM 1472 O O . SER A 1 195 ? 5.396 -4.684 -28.039 1.00 93.44 195 SER A O 1
ATOM 1474 N N . LEU A 1 196 ? 6.805 -5.264 -26.408 1.00 92.12 196 LEU A N 1
ATOM 1475 C CA . LEU A 1 196 ? 6.289 -6.633 -26.299 1.00 92.12 196 LEU A CA 1
ATOM 1476 C C . LEU A 1 196 ? 4.966 -6.699 -25.531 1.00 92.12 196 LEU A C 1
ATOM 1478 O O . LEU A 1 196 ? 4.175 -7.609 -25.784 1.00 92.12 196 LEU A O 1
ATOM 1482 N N . LYS A 1 197 ? 4.708 -5.742 -24.628 1.00 86.56 197 LYS A N 1
ATOM 1483 C CA . LYS A 1 197 ? 3.435 -5.641 -23.898 1.00 86.56 197 LYS A CA 1
ATOM 1484 C C . LYS A 1 197 ? 2.294 -5.244 -24.833 1.00 86.56 197 LYS A C 1
ATOM 1486 O O . LYS A 1 197 ? 1.195 -5.762 -24.692 1.00 86.56 197 LYS A O 1
ATOM 1491 N N . GLU A 1 198 ? 2.579 -4.406 -25.829 1.00 83.44 198 GLU A N 1
ATOM 1492 C CA . GLU A 1 198 ? 1.611 -3.965 -26.847 1.00 83.44 198 GLU A CA 1
ATOM 1493 C C . GLU A 1 198 ? 1.144 -5.101 -27.773 1.00 83.44 198 GLU A C 1
ATOM 1495 O O . GLU A 1 198 ? 0.092 -5.006 -28.399 1.00 83.44 198 GLU A O 1
ATOM 1500 N N . ARG A 1 199 ? 1.910 -6.197 -27.864 1.00 77.00 199 ARG A N 1
ATOM 1501 C CA . ARG A 1 199 ? 1.580 -7.351 -28.720 1.00 77.00 199 ARG A CA 1
ATOM 1502 C C . ARG A 1 199 ? 0.522 -8.271 -28.118 1.00 77.00 199 ARG A C 1
ATOM 1504 O O . ARG A 1 199 ? 0.000 -9.125 -28.830 1.00 77.00 199 ARG A O 1
ATOM 1511 N N . VAL A 1 200 ? 0.212 -8.109 -26.833 1.00 63.06 200 VAL A N 1
ATOM 1512 C CA . VAL A 1 200 ? -0.902 -8.804 -26.188 1.00 63.06 200 VAL A CA 1
ATOM 1513 C C . VAL A 1 200 ? -2.133 -7.917 -26.331 1.00 63.06 200 VAL A C 1
ATOM 1515 O O . VAL A 1 200 ? -2.330 -6.977 -25.567 1.00 63.06 200 VAL A O 1
ATOM 1518 N N . THR A 1 201 ? -2.946 -8.196 -27.346 1.00 55.16 201 THR A N 1
ATOM 1519 C CA . THR A 1 201 ? -4.330 -7.712 -27.388 1.00 55.16 201 THR A CA 1
ATOM 1520 C C . THR A 1 201 ? -5.163 -8.649 -26.517 1.00 55.16 201 THR A C 1
ATOM 1522 O O . THR A 1 201 ? -5.145 -9.861 -26.732 1.00 55.16 201 THR A O 1
ATOM 1525 N N . TRP A 1 202 ? -5.795 -8.089 -25.486 1.00 55.41 202 TRP A N 1
ATOM 1526 C CA . TRP A 1 202 ? -6.717 -8.786 -24.587 1.00 55.41 202 TRP A CA 1
ATOM 1527 C C . TRP A 1 202 ? -8.111 -8.878 -25.200 1.00 55.41 202 TRP A C 1
ATOM 1529 O O . TRP A 1 202 ? -8.530 -7.877 -25.828 1.00 55.41 202 TRP A O 1
#